Protein AF-A0A7X7F9K7-F1 (afdb_monomer)

Radius of gyration: 25.9 Å; Cα contacts (8 Å, |Δi|>4): 181; chains: 1; bounding box: 65×46×76 Å

Sequence (194 aa):
LDIETRVACAERHAQVVEEVEALGARMLRDGVASRAKSAYAKFTGVIKPETARSLAAFFASDSGRDTVARLKRLGVNPVGGDLKKRKAGASRKASAARDEDAQAGADFFAGRTFVISGAFHDNLTRDDVRQRIVAAGGKVVDSVGEKTDYLVLGDNPGADKTSRAKQLGTPRLDEKTLREKLGLPPYMEQTSLF

Structure (mmCIF, N/CA/C/O backbone):
data_AF-A0A7X7F9K7-F1
#
_entry.id   AF-A0A7X7F9K7-F1
#
loop_
_atom_site.group_PDB
_atom_site.id
_atom_site.type_symbol
_atom_site.label_atom_id
_atom_site.label_alt_id
_atom_site.label_comp_id
_atom_site.label_asym_id
_atom_site.label_entity_id
_atom_site.label_seq_id
_atom_site.pdbx_PDB_ins_code
_atom_site.Cartn_x
_atom_site.Cartn_y
_atom_site.Cartn_z
_atom_site.occupancy
_atom_site.B_iso_or_equiv
_atom_site.auth_seq_id
_atom_site.auth_comp_id
_atom_site.auth_asym_id
_atom_site.auth_atom_id
_atom_site.pdbx_PDB_model_num
ATOM 1 N N . LEU A 1 1 ? 32.629 17.053 -19.949 1.00 68.94 1 LEU A N 1
ATOM 2 C CA . LEU A 1 1 ? 31.905 16.335 -21.015 1.00 68.94 1 LEU A CA 1
ATOM 3 C C . LEU A 1 1 ? 32.172 17.056 -22.318 1.00 68.94 1 LEU A C 1
ATOM 5 O O . LEU A 1 1 ? 31.818 18.226 -22.436 1.00 68.94 1 LEU A O 1
ATOM 9 N N . ASP A 1 2 ? 32.852 16.376 -23.225 1.00 88.88 2 ASP A N 1
ATOM 10 C CA . ASP A 1 2 ? 33.025 16.757 -24.626 1.00 88.88 2 ASP A CA 1
ATOM 11 C C . ASP A 1 2 ? 31.668 16.904 -25.346 1.00 88.88 2 ASP A C 1
ATOM 13 O O . ASP A 1 2 ? 30.619 16.468 -24.856 1.00 88.88 2 ASP A O 1
ATOM 17 N N . ILE A 1 3 ? 31.685 17.596 -26.488 1.00 86.88 3 ILE A N 1
ATOM 18 C CA . ILE A 1 3 ? 30.481 17.917 -27.269 1.00 86.88 3 ILE A CA 1
ATOM 19 C C . ILE A 1 3 ? 29.794 16.634 -27.749 1.00 86.88 3 ILE A C 1
ATOM 21 O O . ILE A 1 3 ? 28.573 16.538 -27.648 1.00 86.88 3 ILE A O 1
ATOM 25 N N . GLU A 1 4 ? 30.562 15.636 -28.187 1.00 87.56 4 GLU A N 1
ATOM 26 C CA . GLU A 1 4 ? 30.038 14.353 -28.668 1.00 87.56 4 GLU A CA 1
ATOM 27 C C . GLU A 1 4 ? 29.245 13.624 -27.578 1.00 87.56 4 GLU A C 1
ATOM 29 O O . GLU A 1 4 ? 28.109 13.208 -27.804 1.00 87.56 4 GLU A O 1
ATOM 34 N N . THR A 1 5 ? 29.766 13.573 -26.350 1.00 88.88 5 THR A N 1
ATOM 35 C CA . THR A 1 5 ? 29.066 12.943 -25.224 1.00 88.88 5 THR A CA 1
ATOM 36 C C . THR A 1 5 ? 27.797 13.710 -24.838 1.00 88.88 5 THR A C 1
ATOM 38 O O . THR A 1 5 ? 26.800 13.105 -24.434 1.00 88.88 5 THR A O 1
ATOM 41 N N . ARG A 1 6 ? 27.778 15.044 -24.983 1.00 89.75 6 ARG A N 1
ATOM 42 C CA . ARG A 1 6 ? 26.555 15.840 -24.759 1.00 89.75 6 ARG A CA 1
ATOM 43 C C . ARG A 1 6 ? 25.488 15.559 -25.817 1.00 89.75 6 ARG A C 1
ATOM 45 O O . ARG A 1 6 ? 24.317 15.456 -25.454 1.00 89.75 6 ARG A O 1
ATOM 52 N N . VAL A 1 7 ? 25.886 15.414 -27.081 1.00 92.94 7 VAL A N 1
ATOM 53 C CA . VAL A 1 7 ? 24.982 15.067 -28.189 1.00 92.94 7 VAL A CA 1
ATOM 54 C C . VAL A 1 7 ? 24.420 13.658 -27.997 1.00 92.94 7 VAL A C 1
ATOM 56 O O . VAL A 1 7 ? 23.203 13.498 -27.961 1.00 92.94 7 VAL A O 1
ATOM 59 N N . ALA A 1 8 ? 25.271 12.666 -27.723 1.00 92.38 8 ALA A N 1
ATOM 60 C CA . ALA A 1 8 ? 24.840 11.287 -27.481 1.00 92.38 8 ALA A CA 1
ATOM 61 C C . ALA A 1 8 ? 23.886 11.160 -26.276 1.00 92.38 8 ALA A C 1
ATOM 63 O O . ALA A 1 8 ? 22.922 10.392 -26.296 1.00 92.38 8 ALA A O 1
ATOM 64 N N . CYS A 1 9 ? 24.123 11.936 -25.213 1.00 91.44 9 CYS A N 1
ATOM 65 C CA . CYS A 1 9 ? 23.225 11.985 -24.060 1.00 91.44 9 CYS A CA 1
ATOM 66 C C . CYS A 1 9 ? 21.852 12.574 -24.428 1.00 91.44 9 CYS A C 1
ATOM 68 O O . CYS A 1 9 ? 20.822 12.043 -24.008 1.00 91.44 9 CYS A O 1
ATOM 70 N N . ALA A 1 10 ? 21.826 13.635 -25.241 1.00 92.25 10 ALA A N 1
ATOM 71 C CA . ALA A 1 10 ? 20.587 14.251 -25.710 1.00 92.25 10 ALA A CA 1
ATOM 72 C C . ALA A 1 10 ? 19.778 13.307 -26.618 1.00 92.25 10 ALA A C 1
ATOM 74 O O . ALA A 1 10 ? 18.564 13.191 -26.445 1.00 92.25 10 ALA A O 1
ATOM 75 N N . GLU A 1 11 ? 20.443 12.587 -27.524 1.00 94.50 11 GLU A N 1
ATOM 76 C CA . GLU A 1 11 ? 19.811 11.584 -28.390 1.00 94.50 11 GLU A CA 1
ATOM 77 C C . GLU A 1 11 ? 19.224 10.424 -27.583 1.00 94.50 11 GLU A C 1
ATOM 79 O O . GLU A 1 11 ? 18.053 10.077 -27.750 1.00 94.50 11 GLU A O 1
ATOM 84 N N . ARG A 1 12 ? 19.994 9.871 -26.635 1.00 94.31 12 ARG A N 1
ATOM 85 C CA . ARG A 1 12 ? 19.502 8.818 -25.736 1.00 94.31 12 ARG A CA 1
ATOM 86 C C . ARG A 1 12 ? 18.316 9.302 -24.903 1.00 94.31 12 ARG A C 1
ATOM 88 O O . ARG A 1 12 ? 17.356 8.560 -24.716 1.00 94.31 12 ARG A O 1
ATOM 95 N N . HIS A 1 13 ? 18.358 10.537 -24.410 1.00 90.88 13 HIS A N 1
ATOM 96 C CA . HIS A 1 13 ? 17.229 11.118 -23.692 1.00 90.88 13 HIS A CA 1
ATOM 97 C C . HIS A 1 13 ? 15.981 11.210 -24.586 1.00 90.88 13 HIS A C 1
ATOM 99 O O . HIS A 1 13 ? 14.899 10.828 -24.146 1.00 90.88 13 HIS A O 1
ATOM 105 N N . ALA A 1 14 ? 16.118 11.655 -25.839 1.00 91.44 14 ALA A N 1
ATOM 106 C CA . ALA A 1 14 ? 15.003 11.720 -26.785 1.00 91.44 14 ALA A CA 1
ATOM 107 C C . ALA A 1 14 ? 14.388 10.334 -27.059 1.00 91.44 14 ALA A C 1
ATOM 109 O O . ALA A 1 14 ? 13.167 10.194 -26.986 1.00 91.44 14 ALA A O 1
ATOM 110 N N . GLN A 1 15 ? 15.221 9.308 -27.269 1.00 93.50 15 GLN A N 1
ATOM 111 C CA . GLN A 1 15 ? 14.767 7.922 -27.452 1.00 93.50 15 GLN A CA 1
ATOM 112 C C . GLN A 1 15 ? 13.977 7.413 -26.239 1.00 93.50 15 GLN A C 1
ATOM 114 O O . GLN A 1 15 ? 12.858 6.926 -26.379 1.00 93.50 15 GLN A O 1
ATOM 119 N N . VAL A 1 16 ? 14.512 7.596 -25.028 1.00 88.50 16 VAL A N 1
ATOM 120 C CA . VAL A 1 16 ? 13.828 7.181 -23.791 1.00 88.50 16 VAL A CA 1
ATOM 121 C C . VAL A 1 16 ? 12.491 7.910 -23.624 1.00 88.50 16 VAL A C 1
ATOM 123 O O . VAL A 1 16 ? 11.504 7.322 -23.179 1.00 88.50 16 VAL A O 1
ATOM 126 N N . VAL A 1 17 ? 12.424 9.190 -23.994 1.00 87.75 17 VAL A N 1
ATOM 127 C CA . VAL A 1 17 ? 11.179 9.965 -23.944 1.00 87.75 17 VAL A CA 1
ATOM 128 C C . VAL A 1 17 ? 10.124 9.410 -24.907 1.00 87.75 17 VAL A C 1
ATOM 130 O O . VAL A 1 17 ? 8.948 9.349 -24.534 1.00 87.75 17 VAL A O 1
ATOM 133 N N . GLU A 1 18 ? 10.524 9.002 -26.111 1.00 90.81 18 GLU A N 1
ATOM 134 C CA . GLU A 1 18 ? 9.638 8.392 -27.106 1.00 90.81 18 GLU A CA 1
ATOM 135 C C . GLU A 1 18 ? 9.119 7.023 -26.640 1.00 90.81 18 GLU A C 1
ATOM 137 O O . GLU A 1 18 ? 7.910 6.772 -26.676 1.00 90.81 18 GLU A O 1
ATOM 142 N N . GLU A 1 19 ? 9.998 6.176 -26.096 1.00 90.88 19 GLU A N 1
ATOM 143 C CA . GLU A 1 19 ? 9.623 4.878 -25.519 1.00 90.88 19 GLU A CA 1
ATOM 144 C C . GLU A 1 19 ? 8.586 5.025 -24.395 1.00 90.88 19 GLU A C 1
ATOM 146 O O . GLU A 1 19 ? 7.589 4.294 -24.345 1.00 90.88 19 GLU A O 1
ATOM 151 N N . VAL A 1 20 ? 8.783 6.007 -23.508 1.00 86.44 20 VAL A N 1
ATOM 152 C CA . VAL A 1 20 ? 7.855 6.293 -22.406 1.00 86.44 20 VAL A CA 1
ATOM 153 C C . VAL A 1 20 ? 6.492 6.768 -22.921 1.00 86.44 20 VAL A C 1
ATOM 155 O O . VAL A 1 20 ? 5.464 6.364 -22.371 1.00 86.44 20 VAL A O 1
ATOM 158 N N . GLU A 1 21 ? 6.441 7.597 -23.968 1.00 89.06 21 GLU A N 1
ATOM 159 C CA . GLU A 1 21 ? 5.173 8.021 -24.588 1.00 89.06 21 GLU A CA 1
ATOM 160 C C . GLU A 1 21 ? 4.446 6.852 -25.259 1.00 89.06 21 GLU A C 1
ATOM 162 O O . GLU A 1 21 ? 3.238 6.691 -25.061 1.00 89.06 21 GLU A O 1
ATOM 167 N N . ALA A 1 22 ? 5.165 6.001 -25.996 1.00 90.00 22 ALA A N 1
ATOM 168 C CA . ALA A 1 22 ? 4.587 4.830 -26.649 1.00 90.00 22 ALA A CA 1
ATOM 169 C C . ALA A 1 22 ? 3.999 3.844 -25.625 1.00 90.00 22 ALA A C 1
ATOM 171 O O . ALA A 1 22 ? 2.873 3.353 -25.788 1.00 90.00 22 ALA A O 1
ATOM 172 N N . LEU A 1 23 ? 4.728 3.591 -24.533 1.00 86.88 23 LEU A N 1
ATOM 173 C CA . LEU A 1 23 ? 4.259 2.750 -23.436 1.00 86.88 23 LEU A CA 1
ATOM 174 C C . LEU A 1 23 ? 3.048 3.372 -22.732 1.00 86.88 23 LEU A C 1
ATOM 176 O O . LEU A 1 23 ? 2.034 2.700 -22.538 1.00 86.88 23 LEU A O 1
ATOM 180 N N . GLY A 1 24 ? 3.111 4.661 -22.400 1.00 87.12 24 GLY A N 1
ATOM 181 C CA . GLY A 1 24 ? 2.003 5.357 -21.753 1.00 87.12 24 GLY A CA 1
ATOM 182 C C . GLY A 1 24 ? 0.738 5.402 -22.612 1.00 87.12 24 GLY A C 1
ATOM 183 O O . GLY A 1 24 ? -0.361 5.205 -22.094 1.00 87.12 24 GLY A O 1
ATOM 184 N N . ALA A 1 25 ? 0.871 5.556 -23.932 1.00 88.44 25 ALA A N 1
ATOM 185 C CA . ALA A 1 25 ? -0.252 5.489 -24.865 1.00 88.44 25 ALA A CA 1
ATOM 186 C C . ALA A 1 25 ? -0.925 4.106 -24.875 1.00 88.44 25 ALA A C 1
ATOM 188 O O . ALA A 1 25 ? -2.151 4.028 -24.956 1.00 88.44 25 ALA A O 1
ATOM 189 N N . ARG A 1 26 ? -0.151 3.017 -24.759 1.00 89.88 26 ARG A N 1
ATOM 190 C CA . ARG A 1 26 ? -0.703 1.661 -24.586 1.00 89.88 26 ARG A CA 1
ATOM 191 C C . ARG A 1 26 ? -1.470 1.547 -23.270 1.00 89.88 26 ARG A C 1
ATOM 193 O O . ARG A 1 26 ? -2.630 1.161 -23.275 1.00 89.88 26 ARG A O 1
ATOM 200 N N . MET A 1 27 ? -0.861 1.981 -22.170 1.00 86.81 27 MET A N 1
ATOM 201 C CA . MET A 1 27 ? -1.473 1.902 -20.838 1.00 86.81 27 MET A CA 1
ATOM 202 C C . MET A 1 27 ? -2.754 2.741 -20.706 1.00 86.81 27 MET A C 1
ATOM 204 O O . MET A 1 27 ? -3.668 2.353 -19.979 1.00 86.81 27 MET A O 1
ATOM 208 N N . LEU A 1 28 ? -2.837 3.878 -21.407 1.00 86.81 28 LEU A N 1
ATOM 209 C CA . LEU A 1 28 ? -4.063 4.673 -21.507 1.00 86.81 28 LEU A CA 1
ATOM 210 C C . LEU A 1 28 ? -5.177 3.911 -22.234 1.00 86.81 28 LEU A C 1
ATOM 212 O O . LEU A 1 28 ? -6.314 3.928 -21.769 1.00 86.81 28 LEU A O 1
ATOM 216 N N . ARG A 1 29 ? -4.861 3.237 -23.350 1.00 88.62 29 ARG A N 1
ATOM 217 C CA . ARG A 1 29 ? -5.840 2.425 -24.095 1.00 88.62 29 ARG A CA 1
ATOM 218 C C . ARG A 1 29 ? -6.372 1.266 -23.261 1.00 88.62 29 ARG A C 1
ATOM 220 O O . ARG A 1 29 ? -7.567 1.003 -23.291 1.00 88.62 29 ARG A O 1
ATOM 227 N N . ASP A 1 30 ? -5.499 0.638 -22.483 1.00 86.31 30 ASP A N 1
ATOM 228 C CA . ASP A 1 30 ? -5.854 -0.496 -21.628 1.00 86.31 30 ASP A CA 1
ATOM 229 C C . ASP A 1 30 ? -6.589 -0.062 -20.340 1.00 86.31 30 ASP A C 1
ATOM 231 O O . ASP A 1 30 ? -6.980 -0.900 -19.529 1.00 86.31 30 ASP A O 1
ATOM 235 N N . GLY A 1 31 ? -6.773 1.247 -20.118 1.00 84.81 31 GLY A N 1
ATOM 236 C CA . GLY A 1 31 ? -7.490 1.796 -18.962 1.00 84.81 31 GLY A CA 1
ATOM 237 C C . GLY A 1 31 ? -6.751 1.659 -17.625 1.00 84.81 31 GLY A C 1
ATOM 238 O O . GLY A 1 31 ? -7.329 1.911 -16.569 1.00 84.81 31 GLY A O 1
ATOM 239 N N . VAL A 1 32 ? -5.473 1.272 -17.647 1.00 83.50 32 VAL A N 1
ATOM 240 C CA . VAL A 1 32 ? -4.657 1.034 -16.439 1.00 83.50 32 VAL A CA 1
ATOM 241 C C . VAL A 1 32 ? -3.850 2.261 -16.002 1.00 83.50 32 VAL A C 1
ATOM 243 O O . VAL A 1 32 ? -3.256 2.265 -14.918 1.00 83.50 32 VAL A O 1
ATOM 246 N N . ALA A 1 33 ? -3.839 3.315 -16.822 1.00 88.00 33 ALA A N 1
ATOM 247 C CA . ALA A 1 33 ? -3.192 4.587 -16.529 1.00 88.00 33 ALA A CA 1
ATOM 248 C C . ALA A 1 33 ? -4.040 5.795 -16.946 1.00 88.00 33 ALA A C 1
ATOM 250 O O . ALA A 1 33 ? -5.012 5.687 -17.686 1.00 88.00 33 ALA A O 1
ATOM 251 N N . SER A 1 34 ? -3.635 6.966 -16.464 1.00 88.31 34 SER A N 1
ATOM 252 C CA . SER A 1 34 ? -4.162 8.284 -16.822 1.00 88.31 34 SER A CA 1
ATOM 253 C C . SER A 1 34 ? -3.003 9.263 -17.047 1.00 88.31 34 SER A C 1
ATOM 255 O O . SER A 1 34 ? -1.878 9.014 -16.608 1.00 88.31 34 SER A O 1
ATOM 257 N N . ARG A 1 35 ? -3.240 10.379 -17.748 1.00 88.62 35 ARG A N 1
ATOM 258 C CA . ARG A 1 35 ? -2.227 11.440 -17.896 1.00 88.62 35 ARG A CA 1
ATOM 259 C C . ARG A 1 35 ? -1.980 12.093 -16.535 1.00 88.62 35 ARG A C 1
ATOM 261 O O . ARG A 1 35 ? -2.922 12.455 -15.829 1.00 88.62 35 ARG A O 1
ATOM 268 N N . ALA A 1 36 ? -0.715 12.228 -16.161 1.00 87.56 36 ALA A N 1
ATOM 269 C CA . ALA A 1 36 ? -0.344 12.827 -14.887 1.00 87.56 36 ALA A CA 1
ATOM 270 C C . ALA A 1 36 ? -0.331 14.361 -14.977 1.00 87.56 36 ALA A C 1
ATOM 272 O O . ALA A 1 36 ? 0.020 14.940 -16.000 1.00 87.56 36 ALA A O 1
ATOM 273 N N . LYS A 1 37 ? -0.693 15.025 -13.873 1.00 84.50 37 LYS A N 1
ATOM 274 C CA . LYS A 1 37 ? -0.611 16.488 -13.715 1.00 84.50 37 LYS A CA 1
ATOM 275 C C . LYS A 1 37 ? 0.747 16.887 -13.119 1.00 84.50 37 LYS A C 1
ATOM 277 O O . LYS A 1 37 ? 0.799 17.493 -12.055 1.00 84.50 37 LYS A O 1
ATOM 282 N N . SER A 1 38 ? 1.846 16.452 -13.731 1.00 82.25 38 SER A N 1
ATOM 283 C CA . SER A 1 38 ? 3.209 16.697 -13.239 1.00 82.25 38 SER A CA 1
ATOM 284 C C . SER A 1 38 ? 4.144 17.039 -14.394 1.00 82.25 38 SER A C 1
ATOM 286 O O . SER A 1 38 ? 3.980 16.522 -15.494 1.00 82.25 38 SER A O 1
ATOM 288 N N . ALA A 1 39 ? 5.144 17.880 -14.124 1.00 76.38 39 ALA A N 1
ATOM 289 C CA . ALA A 1 39 ? 6.216 18.182 -15.071 1.00 76.38 39 ALA A CA 1
ATOM 290 C C . ALA A 1 39 ? 7.193 17.004 -15.262 1.00 76.38 39 ALA A C 1
ATOM 292 O O . ALA A 1 39 ? 7.875 16.932 -16.278 1.00 76.38 39 ALA A O 1
ATOM 293 N N . TYR A 1 40 ? 7.255 16.080 -14.296 1.00 73.69 40 TYR A N 1
ATOM 294 C CA . TYR A 1 40 ? 8.253 15.004 -14.260 1.00 73.69 40 TYR A CA 1
ATOM 295 C C . TYR A 1 40 ? 7.689 13.647 -14.683 1.00 73.69 40 TYR A C 1
ATOM 297 O O . TYR A 1 40 ? 8.364 12.862 -15.341 1.00 73.69 40 TYR A O 1
ATOM 305 N N . ALA A 1 41 ? 6.440 13.362 -14.313 1.00 81.94 41 ALA A N 1
ATOM 306 C CA . ALA A 1 41 ? 5.756 12.132 -14.689 1.00 81.94 41 ALA A CA 1
ATOM 307 C C . ALA A 1 41 ? 4.679 12.456 -15.721 1.00 81.94 41 ALA A C 1
ATOM 309 O O . ALA A 1 41 ? 3.790 13.256 -15.445 1.00 81.94 41 ALA A O 1
ATOM 310 N N . LYS A 1 42 ? 4.741 11.811 -16.890 1.00 83.62 42 LYS A N 1
ATOM 311 C CA . LYS A 1 42 ? 3.772 12.009 -17.982 1.00 83.62 42 LYS A CA 1
ATOM 312 C C . LYS A 1 42 ? 2.486 11.195 -17.808 1.00 83.62 42 LYS A C 1
ATOM 314 O O . LYS A 1 42 ? 1.413 11.601 -18.258 1.00 83.62 42 LYS A O 1
ATOM 319 N N . PHE A 1 43 ? 2.581 10.060 -17.122 1.00 86.44 43 PHE A N 1
ATOM 320 C CA . PHE A 1 43 ? 1.480 9.129 -16.890 1.00 86.44 43 PHE A CA 1
ATOM 321 C C . PHE A 1 43 ? 1.457 8.694 -15.426 1.00 86.44 43 PHE A C 1
ATOM 323 O O . PHE A 1 43 ? 2.500 8.595 -14.780 1.00 86.44 43 PHE A O 1
ATOM 330 N N . THR A 1 44 ? 0.264 8.425 -14.907 1.00 85.25 44 THR A N 1
ATOM 331 C CA . THR A 1 44 ? 0.046 7.864 -13.575 1.00 85.25 44 THR A CA 1
ATOM 332 C C . THR A 1 44 ? -0.857 6.640 -13.681 1.00 85.25 44 THR A C 1
ATOM 334 O O . THR A 1 44 ? -1.956 6.708 -14.233 1.00 85.25 44 THR A O 1
ATOM 337 N N . GLY A 1 45 ? -0.360 5.504 -13.197 1.00 84.25 45 GLY A N 1
ATOM 338 C CA . GLY A 1 45 ? -1.086 4.238 -13.141 1.00 84.25 45 GLY A CA 1
ATOM 339 C C . GLY A 1 45 ? -1.788 4.039 -11.804 1.00 84.25 45 GLY A C 1
ATOM 340 O O . GLY A 1 45 ? -1.388 4.618 -10.794 1.00 84.25 45 GLY A O 1
ATOM 341 N N . VAL A 1 46 ? -2.800 3.165 -11.780 1.00 80.25 46 VAL A N 1
ATOM 342 C CA . VAL A 1 46 ? -3.380 2.668 -10.513 1.00 80.25 46 VAL A CA 1
ATOM 343 C C . VAL A 1 46 ? -2.312 1.935 -9.692 1.00 80.25 46 VAL A C 1
ATOM 345 O O . VAL A 1 46 ? -2.293 2.012 -8.465 1.00 80.25 46 VAL A O 1
ATOM 348 N N . ILE A 1 47 ? -1.388 1.265 -10.386 1.00 78.94 47 ILE A N 1
ATOM 349 C CA . ILE A 1 47 ? -0.226 0.584 -9.821 1.00 78.94 47 ILE A CA 1
ATOM 350 C C . ILE A 1 47 ? 1.032 1.283 -10.348 1.00 78.94 47 ILE A C 1
ATOM 352 O O . ILE A 1 47 ? 1.180 1.485 -11.553 1.00 78.94 47 ILE A O 1
ATOM 356 N N . LYS A 1 48 ? 1.940 1.663 -9.443 1.00 80.25 48 LYS A N 1
ATOM 357 C CA . LYS A 1 48 ? 3.224 2.284 -9.804 1.00 80.25 48 LYS A CA 1
ATOM 358 C C . LYS A 1 48 ? 4.175 1.262 -10.453 1.00 80.25 48 L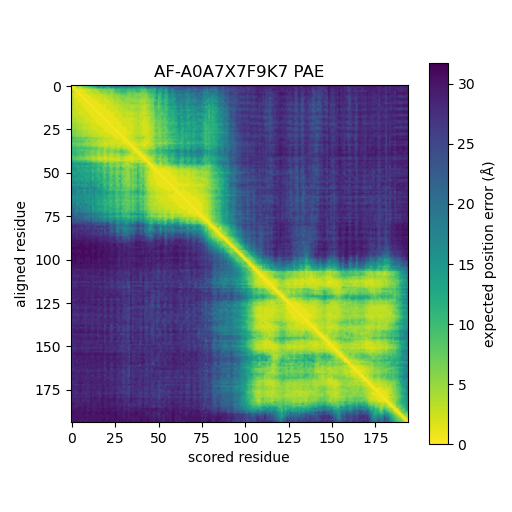YS A C 1
ATOM 360 O O . LYS A 1 48 ? 4.061 0.073 -10.144 1.00 80.25 48 LYS A O 1
ATOM 365 N N . PRO A 1 49 ? 5.133 1.700 -11.294 1.00 76.50 49 PRO A N 1
ATOM 366 C CA . PRO A 1 49 ? 6.028 0.801 -12.030 1.00 76.50 49 PRO A CA 1
ATOM 367 C C . PRO A 1 49 ? 6.763 -0.216 -11.148 1.00 76.50 49 PRO A C 1
ATOM 369 O O . PRO A 1 49 ? 6.833 -1.389 -11.497 1.00 76.50 49 PRO A O 1
ATOM 372 N N . GLU A 1 50 ? 7.240 0.191 -9.976 1.00 80.75 50 GLU A N 1
ATOM 373 C CA . GLU A 1 50 ? 7.976 -0.664 -9.036 1.00 80.75 50 GLU A CA 1
ATOM 374 C C . GLU A 1 50 ? 7.097 -1.793 -8.500 1.00 80.75 50 GLU A C 1
ATOM 376 O O . GLU A 1 50 ? 7.510 -2.952 -8.457 1.00 80.75 50 GLU A O 1
ATOM 381 N N . THR A 1 51 ? 5.855 -1.472 -8.137 1.00 80.56 51 THR A N 1
ATOM 382 C CA . THR A 1 51 ? 4.883 -2.471 -7.690 1.00 80.56 51 THR A CA 1
ATOM 383 C C . THR A 1 51 ? 4.498 -3.398 -8.840 1.00 80.56 51 THR A C 1
ATOM 385 O O . THR A 1 51 ? 4.444 -4.609 -8.645 1.00 80.56 51 THR A O 1
ATOM 388 N N . ALA A 1 52 ? 4.299 -2.861 -10.047 1.00 81.25 52 ALA A N 1
ATOM 389 C CA . ALA A 1 52 ? 4.019 -3.664 -11.234 1.00 81.25 52 ALA A CA 1
ATOM 390 C C . ALA A 1 52 ? 5.175 -4.628 -11.553 1.00 81.25 52 ALA A C 1
ATOM 392 O O . ALA A 1 52 ? 4.935 -5.808 -11.805 1.00 81.25 52 ALA A O 1
ATOM 393 N N . ARG A 1 53 ? 6.427 -4.158 -11.468 1.00 83.38 53 ARG A N 1
ATOM 394 C CA . ARG A 1 53 ? 7.632 -4.976 -11.662 1.00 83.38 53 ARG A CA 1
ATOM 395 C C . ARG A 1 53 ? 7.737 -6.072 -10.605 1.00 83.38 53 ARG A C 1
ATOM 397 O O . ARG A 1 53 ? 8.009 -7.213 -10.959 1.00 83.38 53 ARG A O 1
ATOM 404 N N . SER A 1 54 ? 7.490 -5.743 -9.338 1.00 91.12 54 SER A N 1
ATOM 405 C CA . SER A 1 54 ? 7.496 -6.719 -8.242 1.00 91.12 54 SER A CA 1
ATOM 406 C C . SER A 1 54 ? 6.444 -7.816 -8.449 1.00 91.12 54 SER A C 1
ATOM 408 O O . SER A 1 54 ? 6.761 -9.001 -8.364 1.00 91.12 54 SER A O 1
ATOM 410 N N . LEU A 1 55 ? 5.215 -7.439 -8.823 1.00 89.38 55 LEU A N 1
ATOM 411 C CA . LEU A 1 55 ? 4.152 -8.395 -9.142 1.00 89.38 55 LEU A CA 1
ATOM 412 C C . LEU A 1 55 ? 4.527 -9.277 -10.338 1.00 89.38 55 LEU A C 1
ATOM 414 O O . LEU A 1 55 ? 4.404 -10.497 -10.258 1.00 89.38 55 LEU A O 1
ATOM 418 N N . ALA A 1 56 ? 5.019 -8.679 -11.426 1.00 89.25 56 ALA A N 1
ATOM 419 C CA . ALA A 1 56 ? 5.446 -9.421 -12.609 1.00 89.25 56 ALA A CA 1
ATOM 420 C C . ALA A 1 56 ? 6.560 -10.427 -12.276 1.00 89.25 56 ALA A C 1
ATOM 422 O O . ALA A 1 56 ? 6.479 -11.587 -12.674 1.00 89.25 56 ALA A O 1
ATOM 423 N N . ALA A 1 57 ? 7.556 -10.008 -11.491 1.00 92.50 57 ALA A N 1
ATOM 424 C CA . ALA A 1 57 ? 8.640 -10.871 -11.036 1.00 92.50 57 ALA A CA 1
ATOM 425 C C . ALA A 1 57 ? 8.127 -12.021 -10.158 1.00 92.50 57 ALA A C 1
ATOM 427 O O . ALA A 1 57 ? 8.508 -13.171 -10.370 1.00 92.50 57 ALA A O 1
ATOM 428 N N . PHE A 1 58 ? 7.219 -11.739 -9.218 1.00 95.44 58 PHE A N 1
ATOM 429 C CA . PHE A 1 58 ? 6.603 -12.768 -8.384 1.00 95.44 58 PHE A CA 1
ATOM 430 C C . PHE A 1 58 ? 5.879 -13.818 -9.234 1.00 95.44 58 PHE A C 1
ATOM 432 O O . PHE A 1 58 ? 6.178 -15.005 -9.112 1.00 95.44 58 PHE A O 1
ATOM 439 N N . PHE A 1 59 ? 4.987 -13.406 -10.141 1.00 94.69 59 PHE A N 1
ATOM 440 C CA . PHE A 1 59 ? 4.235 -14.346 -10.983 1.00 94.69 59 PHE A CA 1
ATOM 441 C C . PHE A 1 59 ? 5.113 -15.101 -11.996 1.00 94.69 59 PHE A C 1
ATOM 443 O O . PHE A 1 59 ? 4.750 -16.200 -12.417 1.00 94.69 59 PHE A O 1
ATOM 450 N N . ALA A 1 60 ? 6.277 -14.554 -12.355 1.00 92.81 60 ALA A N 1
ATOM 451 C CA . ALA A 1 60 ? 7.280 -15.229 -13.176 1.00 92.81 60 ALA A CA 1
ATOM 452 C C . ALA A 1 60 ? 8.196 -16.182 -12.383 1.00 92.81 60 ALA A C 1
ATOM 454 O O . ALA A 1 60 ? 8.900 -16.988 -12.993 1.00 92.81 60 ALA A O 1
ATOM 455 N N . SER A 1 61 ? 8.202 -16.122 -11.049 1.00 97.44 61 SER A N 1
ATOM 456 C CA . SER A 1 61 ? 9.031 -16.989 -10.201 1.00 97.44 61 SER A CA 1
ATOM 457 C C . SER A 1 61 ? 8.408 -18.374 -9.982 1.00 97.44 61 SER A C 1
ATOM 459 O O . SER A 1 61 ? 7.185 -18.531 -10.030 1.00 97.44 61 SER A O 1
ATOM 461 N N . ASP A 1 62 ? 9.240 -19.378 -9.684 1.00 97.19 62 ASP A N 1
ATOM 462 C CA . ASP A 1 62 ? 8.774 -20.728 -9.326 1.00 97.19 62 ASP A CA 1
ATOM 463 C C . ASP A 1 62 ? 7.876 -20.718 -8.084 1.00 97.19 62 ASP A C 1
ATOM 465 O O . ASP A 1 62 ? 6.788 -21.291 -8.095 1.00 97.19 62 ASP A O 1
ATOM 469 N N . SER A 1 63 ? 8.290 -19.992 -7.041 1.00 95.56 63 SER A N 1
ATOM 470 C CA . SER A 1 63 ? 7.530 -19.856 -5.791 1.00 95.56 63 SER A CA 1
ATOM 471 C C . SER A 1 63 ? 6.166 -19.191 -6.009 1.00 95.56 63 SER A C 1
ATOM 473 O O . SER A 1 63 ? 5.146 -19.641 -5.477 1.00 95.56 63 SER A O 1
ATOM 475 N N . GLY A 1 64 ? 6.109 -18.152 -6.849 1.00 94.81 64 GLY A N 1
ATOM 476 C CA . GLY A 1 64 ? 4.848 -17.497 -7.187 1.00 94.81 64 GLY A CA 1
ATOM 477 C C . GLY A 1 64 ? 3.908 -18.408 -7.971 1.00 94.81 64 GLY A C 1
ATOM 478 O O . GLY A 1 64 ? 2.718 -18.480 -7.652 1.00 94.81 64 GLY A O 1
ATOM 479 N N . ARG A 1 65 ? 4.432 -19.170 -8.940 1.00 96.25 65 ARG A N 1
ATOM 480 C CA . ARG A 1 65 ? 3.643 -20.173 -9.671 1.00 96.25 65 ARG A CA 1
ATOM 481 C C . ARG A 1 65 ? 3.102 -21.268 -8.756 1.00 96.25 65 ARG A C 1
ATOM 483 O O . ARG A 1 65 ? 1.912 -21.575 -8.848 1.00 96.25 65 ARG A O 1
ATOM 490 N N . ASP A 1 66 ? 3.929 -21.818 -7.867 1.00 97.19 66 ASP A N 1
ATOM 491 C CA . ASP A 1 66 ? 3.498 -22.850 -6.915 1.00 97.19 66 ASP A CA 1
ATOM 492 C C . ASP A 1 66 ? 2.421 -22.319 -5.959 1.00 97.19 66 ASP A C 1
ATOM 494 O O . ASP A 1 66 ? 1.376 -22.946 -5.764 1.00 97.19 66 ASP A O 1
ATOM 498 N N . THR A 1 67 ? 2.600 -21.094 -5.459 1.00 94.62 67 THR A N 1
ATOM 499 C CA . THR A 1 67 ? 1.604 -20.420 -4.617 1.00 94.62 67 THR A CA 1
ATOM 500 C C . THR A 1 67 ? 0.265 -20.282 -5.343 1.00 94.62 67 THR A C 1
ATOM 502 O O . THR A 1 67 ? -0.779 -20.650 -4.799 1.00 94.62 67 THR A O 1
ATOM 505 N N . VAL A 1 68 ? 0.269 -19.810 -6.595 1.00 93.31 68 VAL A N 1
ATOM 506 C CA . VAL A 1 68 ? -0.957 -19.683 -7.402 1.00 93.31 68 VAL A CA 1
ATOM 507 C C . VAL A 1 68 ? -1.598 -21.050 -7.660 1.00 93.31 68 VAL A C 1
ATOM 509 O O . VAL A 1 68 ? -2.820 -21.182 -7.559 1.00 93.31 68 VAL A O 1
ATOM 512 N N . ALA A 1 69 ? -0.805 -22.084 -7.950 1.00 94.31 69 ALA A N 1
ATOM 513 C CA . ALA A 1 69 ? -1.306 -23.443 -8.144 1.00 94.31 69 ALA A CA 1
ATOM 514 C C . ALA A 1 69 ? -1.934 -24.014 -6.861 1.00 94.31 69 ALA A C 1
ATOM 516 O O . ALA A 1 69 ? -2.990 -24.650 -6.908 1.00 94.31 69 ALA A O 1
ATOM 517 N N . ARG A 1 70 ? -1.325 -23.757 -5.700 1.00 95.69 70 ARG A N 1
ATOM 518 C CA . ARG A 1 70 ? -1.868 -24.134 -4.390 1.00 95.69 70 ARG A CA 1
ATOM 519 C C . ARG A 1 70 ? -3.187 -23.421 -4.099 1.00 95.69 70 ARG A C 1
ATOM 521 O O . ARG A 1 70 ? -4.141 -24.083 -3.704 1.00 95.69 70 ARG A O 1
ATOM 528 N N . LEU A 1 71 ? -3.271 -22.113 -4.343 1.00 94.25 71 LEU A N 1
ATOM 529 C CA . LEU A 1 71 ? -4.512 -21.350 -4.161 1.00 94.25 71 LEU A CA 1
ATOM 530 C C . LEU A 1 71 ? -5.641 -21.880 -5.053 1.00 94.25 71 LEU A C 1
ATOM 532 O O . LEU A 1 71 ? -6.756 -22.079 -4.572 1.00 94.25 71 LEU A O 1
ATOM 536 N N . LYS A 1 72 ? -5.338 -22.199 -6.319 1.00 92.69 72 LYS A N 1
ATOM 537 C CA . LYS A 1 72 ? -6.299 -22.825 -7.241 1.00 92.69 72 LYS A CA 1
ATOM 538 C C . LYS A 1 72 ? -6.777 -24.190 -6.747 1.00 92.69 72 LYS A C 1
ATOM 540 O O . LYS A 1 72 ? -7.976 -24.441 -6.774 1.00 92.69 72 LYS A O 1
ATOM 545 N N . ARG A 1 73 ? -5.871 -25.047 -6.255 1.00 95.00 73 ARG A N 1
ATOM 546 C CA . ARG A 1 73 ? -6.232 -26.354 -5.666 1.00 95.00 73 ARG A CA 1
ATOM 547 C C . ARG A 1 73 ? -7.163 -26.221 -4.463 1.00 95.00 73 ARG A C 1
ATOM 549 O O . ARG A 1 73 ? -8.030 -27.062 -4.278 1.00 95.00 73 ARG A O 1
ATOM 556 N N . LEU A 1 74 ? -6.997 -25.164 -3.673 1.00 95.00 74 LEU A N 1
ATOM 557 C CA . LEU A 1 74 ? -7.859 -24.857 -2.529 1.00 95.00 74 LEU A CA 1
ATOM 558 C C . LEU A 1 74 ? -9.173 -24.159 -2.927 1.00 95.00 74 LEU A C 1
ATOM 560 O O . LEU A 1 74 ? -9.967 -23.827 -2.053 1.00 95.00 74 LEU A O 1
ATOM 564 N N . GLY A 1 75 ? -9.403 -23.893 -4.218 1.00 93.00 75 GLY A N 1
ATOM 565 C CA . GLY A 1 75 ? -10.588 -23.174 -4.692 1.00 93.00 75 GLY A CA 1
ATOM 566 C C . GLY A 1 75 ? -10.618 -21.692 -4.296 1.00 93.00 75 GLY A C 1
ATOM 567 O O . GLY A 1 75 ? -11.671 -21.058 -4.351 1.00 93.00 75 GLY A O 1
ATOM 568 N N . VAL A 1 76 ? -9.481 -21.114 -3.897 1.00 91.00 76 VAL A N 1
ATOM 569 C CA . VAL A 1 76 ? -9.399 -19.713 -3.470 1.00 91.00 76 VAL A CA 1
ATOM 570 C C . VAL A 1 76 ? -9.335 -18.815 -4.703 1.00 91.00 76 VAL A C 1
ATOM 572 O O . VAL A 1 76 ? -8.298 -18.710 -5.357 1.00 91.00 76 VAL A O 1
ATOM 575 N N . ASN A 1 77 ? -10.448 -18.147 -5.013 1.00 85.12 77 ASN A N 1
ATOM 576 C CA . ASN A 1 77 ? -10.550 -17.193 -6.117 1.00 85.12 77 ASN A CA 1
ATOM 577 C C . ASN A 1 77 ? -10.967 -15.803 -5.602 1.00 85.12 77 ASN A C 1
ATOM 579 O O . ASN A 1 77 ? -12.163 -15.497 -5.539 1.00 85.12 77 ASN A O 1
ATOM 583 N N . PRO A 1 78 ? -10.009 -14.956 -5.182 1.00 76.25 78 PRO A N 1
ATOM 584 C CA . PRO A 1 78 ? -10.328 -13.623 -4.701 1.00 76.25 78 PRO A CA 1
ATOM 585 C C . PRO A 1 78 ? -10.780 -12.748 -5.875 1.00 76.25 78 PRO A C 1
ATOM 587 O O . PRO A 1 78 ? -9.980 -12.314 -6.700 1.00 76.25 78 PRO A O 1
ATOM 590 N N . VAL A 1 79 ? -12.079 -12.460 -5.941 1.00 77.62 79 VAL A N 1
ATOM 591 C CA . VAL A 1 79 ? -12.628 -11.527 -6.931 1.00 77.62 79 VAL A CA 1
ATOM 592 C C . VAL A 1 79 ? -12.369 -10.079 -6.511 1.00 77.62 79 VAL A C 1
ATOM 594 O O . VAL A 1 79 ? -12.812 -9.614 -5.454 1.00 77.62 79 VAL A O 1
ATOM 597 N N . GLY A 1 80 ? -11.649 -9.350 -7.364 1.00 52.34 80 GLY A N 1
ATOM 598 C CA . GLY A 1 80 ? -11.464 -7.907 -7.254 1.00 52.34 80 GLY A CA 1
ATOM 599 C C . GLY A 1 80 ? -12.742 -7.180 -7.659 1.00 52.34 80 GLY A C 1
ATOM 600 O O . GLY A 1 80 ? -12.955 -6.898 -8.830 1.00 52.34 80 GLY A O 1
ATOM 601 N N . GLY A 1 81 ? -13.613 -6.901 -6.693 1.00 58.53 81 GLY A N 1
ATOM 602 C CA . GLY A 1 81 ? -14.748 -5.993 -6.864 1.00 58.53 81 GLY A CA 1
ATOM 603 C C . GLY A 1 81 ? -14.521 -4.701 -6.089 1.00 58.53 81 GLY A C 1
ATOM 604 O O . GLY A 1 81 ? -13.798 -4.710 -5.092 1.00 58.53 81 GLY A O 1
ATOM 605 N N . ASP A 1 82 ? -15.174 -3.613 -6.512 1.00 57.28 82 ASP A N 1
ATOM 606 C CA . ASP A 1 82 ? -15.236 -2.338 -5.788 1.00 57.28 82 ASP A CA 1
ATOM 607 C C . ASP A 1 82 ? -15.474 -2.589 -4.287 1.00 57.28 82 ASP A C 1
ATOM 609 O O . ASP A 1 82 ? -16.608 -2.822 -3.853 1.00 57.28 82 ASP A O 1
ATOM 613 N N . LEU A 1 83 ? -14.421 -2.516 -3.463 1.00 55.44 83 LEU A N 1
ATOM 614 C CA . LEU A 1 83 ? -14.535 -2.688 -2.008 1.00 55.44 83 LEU A CA 1
ATOM 615 C C . LEU A 1 83 ? -15.550 -1.695 -1.411 1.00 55.44 83 LEU A C 1
ATOM 617 O O . LEU A 1 83 ? -16.213 -2.003 -0.423 1.00 55.44 83 LEU A O 1
ATOM 621 N N . LYS A 1 84 ? -15.746 -0.539 -2.065 1.00 52.16 84 LYS A N 1
ATOM 622 C CA . LYS A 1 84 ? -16.789 0.444 -1.737 1.00 52.16 84 LYS A CA 1
ATOM 623 C C . LYS A 1 84 ? -18.215 -0.048 -2.033 1.00 52.16 84 LYS A C 1
ATOM 625 O O . LYS A 1 84 ? -19.088 0.146 -1.192 1.00 52.16 84 LYS A O 1
ATOM 630 N N . LYS A 1 85 ? -18.468 -0.727 -3.161 1.00 52.53 85 LYS A N 1
ATOM 631 C CA . LYS A 1 85 ? -19.799 -1.298 -3.467 1.00 52.53 85 LYS A CA 1
ATOM 632 C C . LYS A 1 85 ? -20.105 -2.527 -2.614 1.00 52.53 85 LYS A C 1
ATOM 634 O O . LYS A 1 85 ? -21.245 -2.703 -2.195 1.00 52.53 85 LYS A O 1
ATOM 639 N N . ARG A 1 86 ? -19.093 -3.340 -2.288 1.00 53.69 86 ARG A N 1
ATOM 640 C CA . ARG A 1 86 ? -19.260 -4.505 -1.399 1.00 53.69 86 ARG A CA 1
ATOM 641 C C . ARG A 1 86 ? -19.668 -4.093 0.019 1.00 53.69 86 ARG A C 1
ATOM 643 O O . ARG A 1 86 ? -20.535 -4.746 0.590 1.00 53.69 86 ARG A O 1
ATOM 650 N N . LYS A 1 87 ? -19.147 -2.977 0.551 1.00 50.53 87 LYS A N 1
ATOM 651 C CA . LYS A 1 87 ? -19.616 -2.415 1.835 1.00 50.53 87 LYS A CA 1
ATOM 652 C C . LYS A 1 87 ? -21.056 -1.883 1.773 1.00 50.53 87 LYS A C 1
ATOM 654 O O . LYS A 1 87 ? -21.796 -2.062 2.732 1.00 50.53 87 LYS A O 1
ATOM 659 N N . ALA A 1 88 ? -21.478 -1.299 0.649 1.00 48.66 88 ALA A N 1
ATOM 660 C CA . ALA A 1 88 ? -22.848 -0.803 0.480 1.00 48.66 88 ALA A CA 1
ATOM 661 C C . ALA A 1 88 ? -23.898 -1.928 0.331 1.00 48.66 88 ALA A C 1
ATOM 663 O O . ALA A 1 88 ? -25.036 -1.761 0.764 1.00 48.66 88 ALA A O 1
ATOM 664 N N . GLY A 1 89 ? -23.523 -3.073 -0.254 1.00 41.44 89 GLY A N 1
ATOM 665 C CA . GLY A 1 89 ? -24.420 -4.220 -0.461 1.00 41.44 89 GLY A CA 1
ATOM 666 C C . GLY A 1 89 ? -24.429 -5.260 0.668 1.00 41.44 89 GLY A C 1
ATOM 667 O O . GLY A 1 89 ? -25.456 -5.892 0.899 1.00 41.44 89 GLY A O 1
ATOM 668 N N . ALA A 1 90 ? -23.321 -5.431 1.399 1.00 44.62 90 ALA A N 1
ATOM 669 C CA . ALA A 1 90 ? -23.232 -6.419 2.481 1.00 44.62 90 ALA A CA 1
ATOM 670 C C . ALA A 1 90 ? -23.917 -5.962 3.782 1.00 44.62 90 ALA A C 1
AT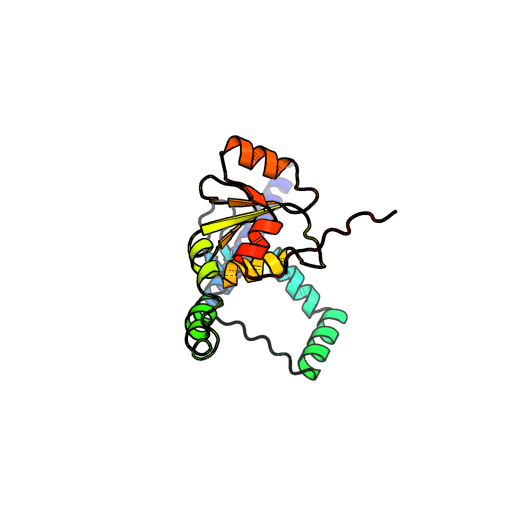OM 672 O O . ALA A 1 90 ? -24.339 -6.799 4.573 1.00 44.62 90 ALA A O 1
ATOM 673 N N . SER A 1 91 ? -24.085 -4.651 3.989 1.00 46.72 91 SER A N 1
ATOM 674 C CA . SER A 1 91 ? -24.655 -4.118 5.234 1.00 46.72 91 SER A CA 1
ATOM 675 C C . SER A 1 91 ? -26.175 -4.287 5.373 1.00 46.72 91 SER A C 1
ATOM 677 O O . SER A 1 91 ? -26.696 -4.009 6.445 1.00 46.72 91 SER A O 1
ATOM 679 N N . ARG A 1 92 ? -26.908 -4.707 4.327 1.00 43.88 92 ARG A N 1
ATOM 680 C CA . ARG A 1 92 ? -28.387 -4.784 4.370 1.00 43.88 92 ARG A CA 1
ATOM 681 C C . ARG A 1 92 ? -28.976 -6.181 4.570 1.00 43.88 92 ARG A C 1
ATOM 683 O O . ARG A 1 92 ? -30.179 -6.271 4.772 1.00 43.88 92 ARG A O 1
ATOM 690 N N . LYS A 1 93 ? -28.192 -7.266 4.498 1.00 36.28 93 LYS A N 1
ATOM 691 C CA . LYS A 1 93 ? -28.756 -8.637 4.518 1.00 36.28 93 LYS A CA 1
ATOM 692 C C . LYS A 1 93 ? -28.347 -9.506 5.714 1.00 36.28 93 LYS A C 1
ATOM 694 O O . LYS A 1 93 ? -28.694 -10.678 5.734 1.00 36.28 93 LYS A O 1
ATOM 699 N N . ALA A 1 94 ? -27.641 -8.957 6.703 1.00 37.41 94 ALA A N 1
ATOM 700 C CA . ALA A 1 94 ? -27.193 -9.720 7.876 1.00 37.41 94 ALA A CA 1
ATOM 701 C C . ALA A 1 94 ? -27.741 -9.220 9.228 1.00 37.41 94 ALA A C 1
ATOM 703 O O . ALA A 1 94 ? -27.471 -9.849 10.242 1.00 37.41 94 ALA A O 1
ATOM 704 N N . SER A 1 95 ? -28.519 -8.133 9.276 1.00 39.84 95 SER A N 1
ATOM 705 C CA . SER A 1 95 ? -28.936 -7.488 10.535 1.00 39.84 95 SER A CA 1
ATOM 706 C C . SER A 1 95 ? -30.428 -7.653 10.857 1.00 39.84 95 SER A C 1
ATOM 708 O O . SER A 1 95 ? -31.073 -6.688 11.254 1.00 39.84 95 SER A O 1
ATOM 710 N N . ALA A 1 96 ? -31.004 -8.841 10.644 1.00 38.06 96 ALA A N 1
ATOM 711 C CA . ALA A 1 96 ? -32.403 -9.113 11.010 1.00 38.06 96 ALA A CA 1
ATOM 712 C C . ALA A 1 96 ? -32.566 -10.057 12.215 1.00 38.06 96 ALA A C 1
ATOM 714 O O . ALA A 1 96 ? -33.690 -10.392 12.567 1.00 38.06 96 ALA A O 1
ATOM 715 N N . ALA A 1 97 ? -31.480 -10.482 12.864 1.00 42.41 97 ALA A N 1
ATOM 716 C CA . ALA A 1 97 ? -31.576 -11.229 14.113 1.00 42.41 97 ALA A CA 1
ATOM 717 C C . ALA A 1 97 ? -30.260 -11.144 14.893 1.00 42.41 97 ALA A C 1
ATOM 719 O O . ALA A 1 97 ? -29.314 -11.850 14.540 1.00 42.41 97 ALA A O 1
ATOM 720 N N . ARG A 1 98 ? -30.203 -10.276 15.912 1.00 37.06 98 ARG A N 1
ATOM 721 C CA . ARG A 1 98 ? -29.720 -10.596 17.271 1.00 37.06 98 ARG A CA 1
ATOM 722 C C . ARG A 1 98 ? -29.566 -9.343 18.146 1.00 37.06 98 ARG A C 1
ATOM 724 O O . ARG A 1 98 ? -28.732 -8.489 17.870 1.00 37.06 98 ARG A O 1
ATOM 731 N N . ASP A 1 99 ? -30.389 -9.356 19.191 1.00 35.66 99 ASP A N 1
ATOM 732 C CA . ASP A 1 99 ? -30.125 -9.017 20.592 1.00 35.66 99 ASP A CA 1
ATOM 733 C C . ASP A 1 99 ? -29.922 -7.536 20.977 1.00 35.66 99 ASP A C 1
ATOM 735 O O . ASP A 1 99 ? -28.930 -6.884 20.656 1.00 35.66 99 ASP A O 1
ATOM 739 N N . GLU A 1 100 ? -30.907 -7.036 21.731 1.00 37.59 100 GLU A N 1
ATOM 740 C CA . GLU A 1 100 ? -31.132 -5.647 22.157 1.00 37.59 100 GLU A CA 1
ATOM 741 C C . GLU A 1 100 ? -30.123 -5.118 23.204 1.00 37.59 100 GLU A C 1
ATOM 743 O O . GLU A 1 100 ? -30.150 -3.937 23.543 1.00 37.59 100 GLU A O 1
ATOM 748 N N . ASP A 1 101 ? -29.159 -5.931 23.648 1.00 42.03 101 ASP A N 1
ATOM 749 C CA . ASP A 1 101 ? -28.159 -5.540 24.656 1.00 42.03 101 ASP A CA 1
ATOM 750 C C . ASP A 1 101 ? -26.925 -4.814 24.071 1.00 42.03 101 ASP A C 1
ATOM 752 O O . ASP A 1 101 ? -26.162 -4.174 24.798 1.00 42.03 101 ASP A O 1
ATOM 756 N N . ALA A 1 102 ? -26.715 -4.854 22.748 1.00 46.62 102 ALA A N 1
ATOM 757 C CA . ALA A 1 102 ? -25.555 -4.231 22.086 1.00 46.62 102 ALA A CA 1
ATOM 758 C C . ALA A 1 102 ? -25.731 -2.727 21.772 1.00 46.62 102 ALA A C 1
ATOM 760 O O . ALA A 1 102 ? -24.785 -2.059 21.334 1.00 46.62 102 ALA A O 1
ATOM 761 N N . GLN A 1 103 ? -26.928 -2.174 21.986 1.00 45.28 103 GLN A N 1
ATOM 762 C CA . GLN A 1 103 ? -27.291 -0.844 21.488 1.00 45.28 103 GLN A CA 1
ATOM 763 C C . GLN A 1 103 ? -26.617 0.307 22.261 1.00 45.28 103 GLN A C 1
ATOM 765 O O . GLN A 1 103 ? -26.346 1.356 21.684 1.00 45.28 103 GLN A O 1
ATOM 770 N N . ALA A 1 104 ? -26.254 0.109 23.534 1.00 47.00 104 ALA A N 1
ATOM 771 C CA . ALA A 1 104 ? -25.656 1.165 24.362 1.00 47.00 104 ALA A CA 1
ATOM 772 C C . ALA A 1 104 ? -24.194 1.510 23.991 1.00 47.00 104 ALA A C 1
ATOM 774 O O . ALA A 1 104 ? -23.699 2.589 24.328 1.00 47.00 104 ALA A O 1
ATOM 775 N N . GLY A 1 105 ? -23.490 0.602 23.304 1.00 49.81 105 GLY A N 1
ATOM 776 C CA . GLY A 1 105 ? -22.105 0.798 22.863 1.00 49.81 105 GLY A CA 1
ATOM 777 C C . GLY A 1 105 ? -21.982 1.441 21.480 1.00 49.81 105 GLY A C 1
ATOM 778 O O . GLY A 1 105 ? -21.109 2.283 21.261 1.00 49.81 105 GLY A O 1
ATOM 779 N N . ALA A 1 106 ? -22.880 1.083 20.556 1.00 56.56 106 ALA A N 1
ATOM 780 C CA . ALA A 1 106 ? -22.833 1.499 19.152 1.00 56.56 106 ALA A CA 1
ATOM 781 C C . ALA A 1 106 ? -22.945 3.026 18.967 1.00 56.56 106 ALA A C 1
ATOM 783 O O . ALA A 1 106 ? -22.231 3.607 18.147 1.00 56.56 106 ALA A O 1
ATOM 784 N N . ASP A 1 107 ? -23.753 3.699 19.790 1.00 64.75 107 ASP A N 1
ATOM 785 C CA . ASP A 1 107 ? -23.950 5.152 19.703 1.00 64.75 107 ASP A CA 1
ATOM 786 C C . ASP A 1 107 ? -22.688 5.955 20.062 1.00 64.75 107 ASP A C 1
ATOM 788 O O . ASP A 1 107 ? -22.490 7.072 19.580 1.00 64.75 107 ASP A O 1
ATOM 792 N N . PHE A 1 108 ? -21.793 5.399 20.889 1.00 77.31 108 PHE A N 1
ATOM 793 C CA . PHE A 1 108 ? -20.575 6.103 21.299 1.00 77.31 108 PHE A CA 1
ATOM 794 C C . PHE A 1 108 ? -19.528 6.172 20.180 1.00 77.31 108 PHE A C 1
ATOM 796 O O . PHE A 1 108 ? -18.786 7.155 20.092 1.00 77.31 108 PHE A O 1
ATOM 803 N N . PHE A 1 109 ? -19.433 5.132 19.351 1.00 79.56 109 PHE A N 1
ATOM 804 C CA . PHE A 1 109 ? -18.419 5.044 18.298 1.00 79.56 109 PHE A CA 1
ATOM 805 C C . PHE A 1 109 ? -18.908 5.614 16.966 1.00 79.56 109 PHE A C 1
ATOM 807 O O . PHE A 1 109 ? -18.083 6.070 16.171 1.00 79.56 109 PHE A O 1
ATOM 814 N N . ALA A 1 110 ? -20.223 5.641 16.734 1.00 80.69 110 ALA A N 1
ATOM 815 C CA . ALA A 1 110 ? -20.826 6.114 15.496 1.00 80.69 110 ALA A CA 1
ATOM 816 C C . ALA A 1 110 ? -20.322 7.512 15.080 1.00 80.69 110 ALA A C 1
ATOM 818 O O . ALA A 1 110 ? -20.514 8.514 15.767 1.00 80.69 110 ALA A O 1
ATOM 819 N N . GLY A 1 111 ? -19.665 7.584 13.917 1.00 80.25 111 GLY A N 1
ATOM 820 C CA . GLY A 1 111 ? -19.245 8.846 13.297 1.00 80.25 111 GLY A CA 1
ATOM 821 C C . GLY A 1 111 ? -17.982 9.495 13.876 1.00 80.25 111 GLY A C 1
ATOM 822 O O . GLY A 1 111 ? -17.526 10.489 13.309 1.00 80.25 111 GLY A O 1
ATOM 823 N N . ARG A 1 112 ? -17.387 8.924 14.929 1.00 85.88 112 ARG A N 1
ATOM 824 C CA . ARG A 1 112 ? -16.184 9.456 15.589 1.00 85.88 112 ARG A CA 1
ATOM 825 C C . ARG A 1 112 ? -14.896 8.820 15.073 1.00 85.88 112 ARG A C 1
ATOM 827 O O . ARG A 1 112 ? -14.901 7.711 14.532 1.00 85.88 112 ARG A O 1
ATOM 834 N N . THR A 1 113 ? -13.785 9.527 15.244 1.00 87.88 113 THR A N 1
ATOM 835 C CA . THR A 1 113 ? -12.451 9.150 14.774 1.00 87.88 113 THR A CA 1
ATOM 836 C C . THR A 1 113 ? -11.529 8.815 15.944 1.00 87.88 113 THR A C 1
ATOM 838 O O . THR A 1 113 ? -11.274 9.647 16.812 1.00 87.88 113 THR A O 1
ATOM 841 N N . PHE A 1 114 ? -10.983 7.603 15.927 1.00 88.69 114 PHE A N 1
ATOM 842 C CA . PHE A 1 114 ? -10.154 7.029 16.977 1.00 88.69 114 PHE A CA 1
ATOM 843 C C . PHE A 1 114 ? -8.730 6.783 16.476 1.00 88.69 114 PHE A C 1
ATOM 845 O O . PHE A 1 114 ? -8.525 6.292 15.363 1.00 88.69 114 PHE A O 1
ATOM 852 N N . VAL A 1 115 ? -7.740 7.067 17.316 1.00 87.44 115 VAL A N 1
ATOM 853 C CA . VAL A 1 115 ? -6.347 6.647 17.105 1.00 87.44 115 VAL A CA 1
ATOM 854 C C . VAL A 1 115 ? -5.996 5.593 18.132 1.00 87.44 115 VAL A C 1
ATOM 856 O O . VAL A 1 115 ? -6.302 5.753 19.303 1.00 87.44 115 VAL A O 1
ATOM 859 N N . ILE A 1 116 ? -5.31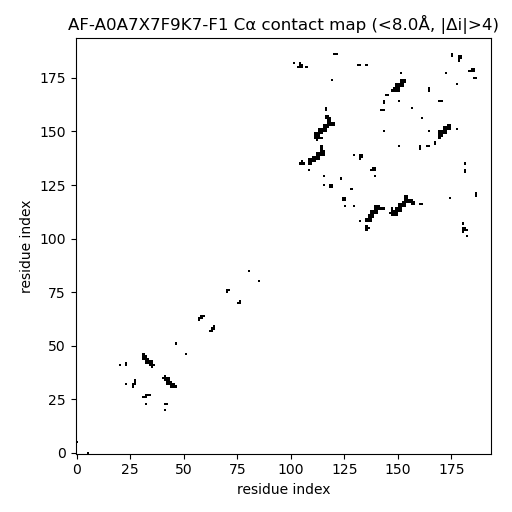8 4.536 17.703 1.00 87.50 116 ILE A N 1
ATOM 860 C CA . ILE A 1 116 ? -4.885 3.449 18.580 1.00 87.50 116 ILE A CA 1
ATOM 861 C C . ILE A 1 116 ? -3.384 3.612 18.875 1.00 87.50 116 ILE A C 1
ATOM 863 O O . ILE A 1 116 ? -2.562 3.761 17.955 1.00 87.50 116 ILE A O 1
ATOM 867 N N . SER A 1 117 ? -3.016 3.605 20.159 1.00 83.69 117 SER A N 1
ATOM 868 C CA . SER A 1 117 ? -1.630 3.675 20.633 1.00 83.69 117 SER A CA 1
ATOM 869 C C . SER A 1 117 ? -1.396 2.693 21.780 1.00 83.69 117 SER A C 1
ATOM 871 O O . SER A 1 117 ? -2.171 2.679 22.723 1.00 83.69 117 SER A O 1
ATOM 873 N N . GLY A 1 118 ? -0.315 1.911 21.714 1.00 80.12 118 GLY A N 1
ATOM 874 C CA . GLY A 1 118 ? 0.010 0.883 22.717 1.00 80.12 118 GLY A CA 1
ATOM 875 C C . GLY A 1 118 ? -0.309 -0.544 22.263 1.00 80.12 118 GLY A C 1
ATOM 876 O O . GLY A 1 118 ? -0.724 -0.764 21.118 1.00 80.12 118 GLY A O 1
ATOM 877 N N . ALA A 1 119 ? 0.003 -1.520 23.105 1.00 76.12 119 ALA A N 1
ATOM 878 C CA . ALA A 1 119 ? -0.441 -2.910 22.998 1.00 76.12 119 ALA A CA 1
ATOM 879 C C . ALA A 1 119 ? -1.705 -3.104 23.850 1.00 76.12 119 ALA A C 1
ATOM 881 O O . ALA A 1 119 ? -1.952 -2.304 24.737 1.00 76.12 119 ALA A O 1
ATOM 882 N N . PHE A 1 120 ? -2.520 -4.118 23.582 1.00 78.56 120 PHE A N 1
ATOM 883 C CA . PHE A 1 120 ? -3.691 -4.416 24.415 1.00 78.56 120 PHE A CA 1
ATOM 884 C C . PHE A 1 120 ? -3.507 -5.774 25.081 1.00 78.56 120 PHE A C 1
ATOM 886 O O . PHE A 1 120 ? -2.793 -6.633 24.548 1.00 78.56 120 PHE A O 1
ATOM 893 N N . HIS A 1 121 ? -4.128 -5.955 26.242 1.00 71.62 121 HIS A N 1
ATOM 894 C CA . HIS A 1 121 ? -4.053 -7.207 26.989 1.00 71.62 121 HIS A CA 1
ATOM 895 C C . HIS A 1 121 ? -4.994 -8.280 26.394 1.00 71.62 121 HIS A C 1
ATOM 897 O O . HIS A 1 121 ? -5.733 -8.030 25.440 1.00 71.62 121 HIS A O 1
ATOM 903 N N . ASP A 1 122 ? -4.940 -9.511 26.920 1.00 67.44 122 ASP A N 1
ATOM 904 C CA . ASP A 1 122 ? -5.817 -10.636 26.531 1.00 67.44 122 ASP A CA 1
ATOM 905 C C . ASP A 1 122 ? -5.768 -11.066 25.053 1.00 67.44 122 ASP A C 1
ATOM 907 O O . ASP A 1 122 ? -6.789 -11.420 24.463 1.00 67.44 122 ASP A O 1
ATOM 911 N N . ASN A 1 123 ? -4.586 -11.055 24.425 1.00 64.62 123 ASN A N 1
ATOM 912 C CA . ASN A 1 123 ? -4.426 -11.357 22.991 1.00 64.62 123 ASN A CA 1
ATOM 913 C C . ASN A 1 123 ? -5.257 -10.450 22.067 1.00 64.62 123 ASN A C 1
ATOM 915 O O . ASN A 1 123 ? -5.450 -10.781 20.895 1.00 64.62 123 ASN A O 1
ATOM 919 N N . LEU A 1 124 ? -5.744 -9.308 22.558 1.00 72.44 124 LEU A N 1
ATOM 920 C CA . LEU A 1 124 ? -6.494 -8.380 21.735 1.00 72.44 124 LEU A CA 1
ATOM 921 C C . LEU A 1 124 ? -5.515 -7.665 20.803 1.00 72.44 124 LEU A C 1
ATOM 923 O O . LEU A 1 124 ? -4.701 -6.836 21.214 1.00 72.44 124 LEU A O 1
ATOM 927 N N . THR A 1 125 ? -5.546 -8.004 19.517 1.00 79.75 125 THR A N 1
ATOM 928 C CA . THR A 1 125 ? -4.633 -7.362 18.576 1.00 79.75 125 THR A CA 1
ATOM 929 C C . THR A 1 125 ? -5.118 -5.952 18.250 1.00 79.75 125 THR A C 1
ATOM 931 O O . THR A 1 125 ? -6.307 -5.631 18.310 1.00 79.75 125 THR A O 1
ATOM 934 N N . ARG A 1 126 ? -4.192 -5.083 17.830 1.00 80.50 126 ARG A N 1
ATOM 935 C CA . ARG A 1 126 ? -4.557 -3.757 17.299 1.00 80.50 126 ARG A CA 1
ATOM 936 C C . ARG A 1 126 ? -5.560 -3.859 16.145 1.00 80.50 126 ARG A C 1
ATOM 938 O O . ARG A 1 126 ? -6.369 -2.949 15.971 1.00 80.50 126 ARG A O 1
ATOM 945 N N . ASP A 1 127 ? -5.494 -4.940 15.367 1.00 79.31 127 ASP A N 1
ATOM 946 C CA . ASP A 1 127 ? -6.432 -5.189 14.276 1.00 79.31 127 ASP A CA 1
ATOM 947 C C . ASP A 1 127 ? -7.820 -5.575 14.804 1.00 79.31 127 ASP A C 1
ATOM 949 O O . ASP A 1 127 ? -8.808 -5.008 14.347 1.00 79.31 127 ASP A O 1
ATOM 953 N N . ASP A 1 128 ? -7.908 -6.412 15.842 1.00 81.31 128 ASP A N 1
ATOM 954 C CA . ASP A 1 128 ? -9.185 -6.750 16.489 1.00 81.31 128 ASP A CA 1
ATOM 955 C C . ASP A 1 128 ? -9.874 -5.511 17.065 1.00 81.31 128 ASP A C 1
ATOM 957 O O . ASP A 1 128 ? -11.071 -5.299 16.858 1.00 81.31 128 ASP A O 1
ATOM 961 N N . VAL A 1 129 ? -9.116 -4.647 17.748 1.00 82.44 129 VAL A N 1
ATOM 962 C CA . VAL A 1 129 ? -9.635 -3.369 18.256 1.00 82.44 129 VAL A CA 1
ATOM 963 C C . VAL A 1 129 ? -10.141 -2.502 17.109 1.00 82.44 129 VAL A C 1
ATOM 965 O O . VAL A 1 129 ? -11.247 -1.960 17.173 1.00 82.44 129 VAL A O 1
ATOM 968 N N . ARG A 1 130 ? -9.358 -2.397 16.029 1.00 84.81 130 ARG A N 1
ATOM 969 C CA . ARG A 1 130 ? -9.750 -1.645 14.837 1.00 84.81 130 ARG A CA 1
ATOM 970 C C . ARG A 1 130 ? -11.055 -2.184 14.254 1.00 84.81 130 ARG A C 1
ATOM 972 O O . ARG A 1 130 ? -11.949 -1.393 13.958 1.00 84.81 130 ARG A O 1
ATOM 979 N N . GLN A 1 131 ? -11.178 -3.498 14.098 1.00 82.94 131 GLN A N 1
ATOM 980 C CA . GLN A 1 131 ? -12.376 -4.128 13.551 1.00 82.94 131 GLN A CA 1
ATOM 981 C C . GLN A 1 131 ? -13.600 -3.873 14.431 1.00 82.94 131 GLN A C 1
ATOM 983 O O . GLN A 1 131 ? -14.653 -3.524 13.903 1.00 82.94 131 GLN A O 1
ATOM 988 N N . ARG A 1 132 ? -13.457 -3.967 15.757 1.00 83.62 132 ARG A N 1
ATOM 989 C CA . ARG A 1 132 ? -14.549 -3.726 16.713 1.00 83.62 132 ARG A CA 1
ATOM 990 C C . ARG A 1 132 ? -15.021 -2.273 16.712 1.00 83.62 132 ARG A C 1
ATOM 992 O O . ARG A 1 132 ? -16.221 -2.033 16.644 1.00 83.62 132 ARG A O 1
ATOM 999 N N . ILE A 1 133 ? -14.099 -1.306 16.701 1.00 84.38 133 ILE A N 1
ATOM 1000 C CA . ILE A 1 133 ? -14.449 0.124 16.600 1.00 84.38 133 ILE A CA 1
ATOM 1001 C C . ILE A 1 133 ? -15.173 0.407 15.277 1.00 84.38 133 ILE A C 1
ATOM 1003 O O . ILE A 1 133 ? -16.168 1.128 15.255 1.00 84.38 133 ILE A O 1
ATOM 1007 N N . VAL A 1 134 ? -14.703 -0.181 14.172 1.00 84.44 134 VAL A N 1
ATOM 1008 C CA . VAL A 1 134 ? -15.346 -0.034 12.858 1.00 84.44 134 VAL A CA 1
ATOM 1009 C C . VAL A 1 134 ? -16.718 -0.712 12.821 1.00 84.44 134 VAL A C 1
ATOM 1011 O O . VAL A 1 134 ? -17.643 -0.158 12.228 1.00 84.44 134 VAL A O 1
ATOM 1014 N N . ALA A 1 135 ? -16.873 -1.871 13.464 1.00 79.75 135 ALA A N 1
ATOM 1015 C CA . ALA A 1 135 ? -18.153 -2.567 13.593 1.00 79.75 135 ALA A CA 1
ATOM 1016 C C . ALA A 1 135 ? -19.168 -1.748 14.405 1.00 79.75 135 ALA A C 1
ATOM 1018 O O . ALA A 1 135 ? -20.342 -1.716 14.051 1.00 79.75 135 ALA A O 1
ATOM 1019 N N . ALA A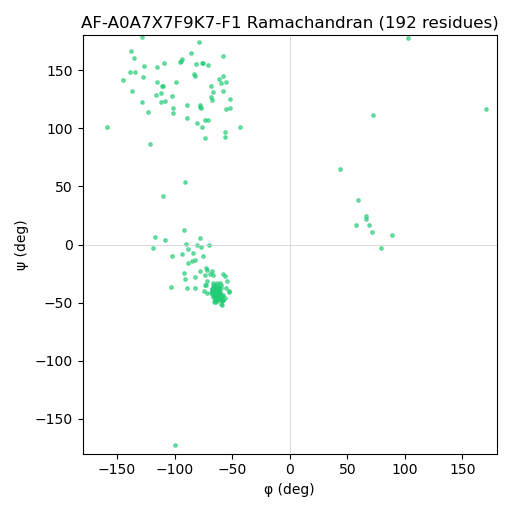 1 136 ? -18.700 -1.016 15.417 1.00 79.88 136 ALA A N 1
ATOM 1020 C CA . ALA A 1 136 ? -19.503 -0.073 16.190 1.00 79.88 136 ALA A CA 1
ATOM 1021 C C . ALA A 1 136 ? -19.752 1.275 15.470 1.00 79.88 136 ALA A C 1
ATOM 1023 O O . ALA A 1 136 ? -20.320 2.191 16.053 1.00 79.88 136 ALA A O 1
ATOM 1024 N N . GLY A 1 137 ? -19.337 1.433 14.204 1.00 80.69 137 GLY A N 1
ATOM 1025 C CA . GLY A 1 137 ? -19.601 2.636 13.400 1.00 80.69 137 GLY A CA 1
ATOM 1026 C C . GLY A 1 137 ? -18.556 3.754 13.519 1.00 80.69 137 GLY A C 1
ATOM 1027 O O . GLY A 1 137 ? -18.761 4.846 12.974 1.00 80.69 137 GLY A O 1
ATOM 1028 N N . GLY A 1 138 ? -17.433 3.493 1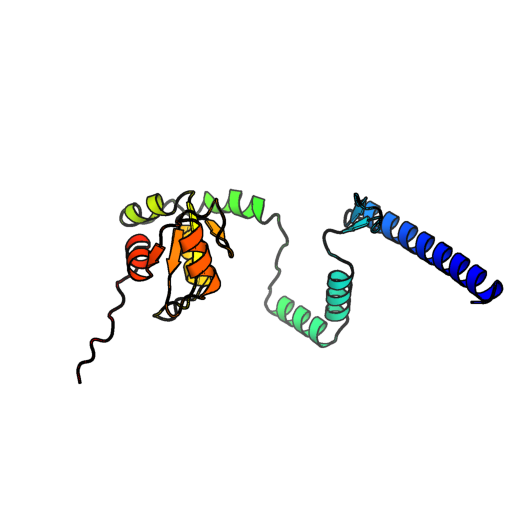4.191 1.00 85.19 138 GLY A N 1
ATOM 1029 C CA . GLY A 1 138 ? -16.304 4.414 14.309 1.00 85.19 138 GLY A CA 1
ATOM 1030 C C . GLY A 1 138 ? -15.312 4.337 13.150 1.00 85.19 138 GLY A C 1
ATOM 1031 O O . GLY A 1 138 ? -15.280 3.395 12.356 1.00 85.19 138 GLY A O 1
ATOM 1032 N N . LYS A 1 139 ? -14.460 5.358 13.045 1.00 85.94 139 LYS A N 1
ATOM 1033 C CA . LYS A 1 139 ? -13.343 5.424 12.093 1.00 85.94 139 LYS A CA 1
ATOM 1034 C C . LYS A 1 139 ? -12.030 5.323 12.852 1.00 85.94 139 LYS A C 1
ATOM 1036 O O . LYS A 1 139 ? -11.860 5.995 13.857 1.00 85.94 139 LYS A O 1
ATOM 1041 N N . VAL A 1 140 ? -11.086 4.530 12.354 1.00 88.00 140 VAL A N 1
ATOM 1042 C CA . VAL A 1 140 ? -9.750 4.401 12.954 1.00 88.00 140 VAL A CA 1
ATOM 1043 C C . VAL A 1 140 ? -8.708 5.008 12.025 1.00 88.00 140 VAL A C 1
ATOM 1045 O O . VAL A 1 140 ? -8.689 4.692 10.834 1.00 88.00 140 VAL A O 1
ATOM 1048 N N . VAL A 1 141 ? -7.848 5.867 12.568 1.00 86.19 141 VAL A N 1
ATOM 1049 C CA . VAL A 1 141 ? -6.742 6.518 11.853 1.00 86.19 141 VAL A CA 1
ATOM 1050 C C . VAL A 1 141 ? -5.420 6.292 12.587 1.00 86.19 141 VAL A C 1
ATOM 1052 O O . VAL A 1 141 ? -5.388 6.059 13.794 1.00 86.19 141 VAL A O 1
ATOM 1055 N N . ASP A 1 142 ? -4.311 6.320 11.850 1.00 81.25 142 ASP A N 1
ATOM 1056 C CA . ASP A 1 142 ? -3.002 5.915 12.381 1.00 81.25 142 ASP A CA 1
ATOM 1057 C C . ASP A 1 142 ? -2.227 7.065 13.053 1.00 81.25 142 ASP A C 1
ATOM 1059 O O . ASP A 1 142 ? -1.292 6.818 13.824 1.00 81.25 142 ASP A O 1
ATOM 1063 N N . SER A 1 143 ? -2.637 8.316 12.809 1.00 77.50 143 SER A N 1
ATOM 1064 C CA . SER A 1 143 ? -2.021 9.532 13.348 1.00 77.50 143 SER A CA 1
ATOM 1065 C C . SER A 1 143 ? -3.038 10.448 14.027 1.00 77.50 143 SER A C 1
ATOM 1067 O O . SER A 1 143 ? -4.176 10.583 13.585 1.00 77.50 143 SER A O 1
ATOM 1069 N N . VAL A 1 144 ? -2.601 11.106 15.105 1.00 80.56 144 VAL A N 1
ATOM 1070 C CA . VAL A 1 144 ? -3.404 12.113 15.809 1.00 80.56 144 VAL A CA 1
ATOM 1071 C C . VAL A 1 144 ? -3.379 13.414 15.008 1.00 80.56 144 VAL A C 1
ATOM 1073 O O . VAL A 1 144 ? -2.323 14.016 14.807 1.00 80.56 144 VAL A O 1
ATOM 1076 N N . GLY A 1 145 ? -4.539 13.845 14.534 1.00 79.12 145 GLY A N 1
ATOM 1077 C CA . GLY A 1 145 ? -4.747 15.136 13.874 1.00 79.12 145 GLY A CA 1
ATOM 1078 C C . GLY A 1 145 ? -5.909 15.911 14.490 1.00 79.12 145 GLY A C 1
ATOM 1079 O O . GLY A 1 145 ? -6.596 15.398 15.365 1.00 79.12 145 GLY A O 1
ATOM 1080 N N . GLU A 1 146 ? -6.171 17.115 13.985 1.00 74.62 146 GLU A N 1
ATOM 1081 C CA . GLU A 1 146 ? -7.231 18.016 14.483 1.00 74.62 146 GLU A CA 1
ATOM 1082 C C . GLU A 1 146 ? -8.641 17.403 14.440 1.00 74.62 146 GLU A C 1
ATOM 1084 O O . GLU A 1 146 ? -9.505 17.775 15.220 1.00 74.62 146 GLU A O 1
ATOM 1089 N N . LYS A 1 147 ? -8.872 16.435 13.543 1.00 78.00 147 LYS A N 1
ATOM 1090 C CA . LYS A 1 147 ? -10.152 15.719 13.391 1.00 78.00 147 LYS A CA 1
ATOM 1091 C C . LYS A 1 147 ? -10.237 14.431 14.220 1.00 78.00 147 LYS A C 1
ATOM 1093 O O . LYS A 1 147 ? -11.073 13.582 13.930 1.00 78.00 147 LYS A O 1
ATOM 1098 N N . THR A 1 148 ? -9.309 14.225 15.154 1.00 84.56 148 THR A N 1
ATOM 1099 C CA . THR A 1 148 ? -9.295 13.030 16.008 1.00 84.56 148 THR A CA 1
ATOM 1100 C C . THR A 1 148 ? -10.130 13.301 17.243 1.00 84.56 148 THR A C 1
ATOM 1102 O O . THR A 1 148 ? -9.800 14.200 18.010 1.00 84.56 148 THR A O 1
ATOM 1105 N N . ASP A 1 149 ? -11.175 12.506 17.442 1.00 84.12 149 ASP A N 1
ATOM 1106 C CA . ASP A 1 149 ? -12.082 12.661 18.575 1.00 84.12 149 ASP A CA 1
ATOM 1107 C C . ASP A 1 149 ? -11.522 11.989 19.835 1.00 84.12 149 ASP A C 1
ATOM 1109 O O . ASP A 1 149 ? -11.667 12.524 20.928 1.00 84.12 149 ASP A O 1
ATOM 1113 N N . TYR A 1 150 ? -10.855 10.834 19.693 1.00 85.94 150 TYR A N 1
ATOM 1114 C CA . TYR A 1 150 ? -10.327 10.075 20.833 1.00 85.94 150 TYR A CA 1
ATOM 1115 C C . TYR A 1 150 ? -8.998 9.371 20.531 1.00 85.94 150 TYR A C 1
ATOM 1117 O O . TYR A 1 150 ? -8.798 8.789 19.460 1.00 85.94 150 TYR A O 1
ATOM 1125 N N . LEU A 1 151 ? -8.101 9.358 21.519 1.00 85.38 151 LEU A N 1
ATOM 1126 C CA . LEU A 1 151 ? -6.904 8.517 21.536 1.00 85.38 151 LEU A CA 1
ATOM 1127 C C . LEU A 1 151 ? -7.139 7.312 22.451 1.00 85.38 151 LEU A C 1
ATOM 1129 O O . LEU A 1 151 ? -7.228 7.471 23.664 1.00 85.38 151 LEU A O 1
ATOM 1133 N N . VAL A 1 152 ? -7.194 6.119 21.871 1.00 86.62 152 VAL A N 1
ATOM 1134 C CA . VAL A 1 152 ? -7.241 4.848 22.593 1.00 86.62 152 VAL A CA 1
ATOM 1135 C C . VAL A 1 152 ? -5.840 4.503 23.093 1.00 86.62 152 VAL A C 1
ATOM 1137 O O . VAL A 1 152 ? -4.917 4.333 22.286 1.00 86.62 152 VAL A O 1
ATOM 1140 N N . LEU A 1 153 ? -5.698 4.410 24.412 1.00 82.62 153 LEU A N 1
ATOM 1141 C CA . LEU A 1 153 ? -4.465 4.050 25.100 1.00 82.62 153 LEU A CA 1
ATOM 1142 C C . LEU A 1 153 ? -4.525 2.586 25.538 1.00 82.62 153 LEU A C 1
ATOM 1144 O O . LEU A 1 153 ? -5.383 2.200 26.330 1.00 82.62 153 LEU A O 1
ATOM 1148 N N . GLY A 1 154 ? -3.612 1.791 24.996 1.00 79.19 154 GLY A N 1
ATOM 1149 C CA . GLY A 1 154 ? -3.237 0.489 25.534 1.00 79.19 154 GLY A CA 1
ATOM 1150 C C . GLY A 1 154 ? -1.939 0.574 26.343 1.00 79.19 154 GLY A C 1
ATOM 1151 O O . GLY A 1 154 ? -1.398 1.663 26.555 1.00 79.19 154 GLY A O 1
ATOM 1152 N N . ASP A 1 155 ? -1.421 -0.580 26.742 1.00 71.44 155 ASP A N 1
ATOM 1153 C CA . ASP A 1 155 ? -0.158 -0.739 27.453 1.00 71.44 155 ASP A CA 1
ATOM 1154 C C . ASP A 1 155 ? 1.033 -0.200 26.639 1.00 71.44 155 ASP A C 1
ATOM 1156 O O . ASP A 1 155 ? 1.119 -0.355 25.413 1.00 71.44 155 ASP A O 1
ATOM 1160 N N . ASN A 1 156 ? 1.943 0.474 27.338 1.00 67.69 156 ASN A N 1
ATOM 1161 C CA . ASN A 1 156 ? 3.104 1.182 26.799 1.00 67.69 156 ASN A CA 1
ATOM 1162 C C . ASN A 1 156 ? 2.800 2.026 25.529 1.00 67.69 156 ASN A C 1
ATOM 1164 O O . ASN A 1 156 ? 3.289 1.733 24.426 1.00 67.69 156 ASN A O 1
ATOM 1168 N N . PRO A 1 157 ? 1.964 3.079 25.634 1.00 77.44 157 PRO A N 1
ATOM 1169 C CA . PRO A 1 157 ? 1.593 3.896 24.488 1.00 77.44 157 PRO A CA 1
ATOM 1170 C C . PRO A 1 157 ? 2.797 4.699 23.981 1.00 77.44 157 PRO A C 1
ATOM 1172 O O . PRO A 1 157 ? 3.524 5.326 24.749 1.00 77.44 157 PRO A O 1
ATOM 1175 N N . GLY A 1 158 ? 2.982 4.737 22.659 1.00 70.94 158 GLY A N 1
ATOM 1176 C CA . GLY A 1 158 ? 4.118 5.431 22.047 1.00 70.94 158 GLY A CA 1
ATOM 1177 C C . GLY A 1 158 ? 4.166 6.921 22.411 1.00 70.94 158 GLY A C 1
ATOM 1178 O O . GLY A 1 158 ? 3.160 7.629 22.285 1.00 70.94 158 GLY A O 1
ATOM 1179 N N . ALA A 1 159 ? 5.347 7.399 22.818 1.00 70.50 159 ALA A N 1
ATOM 1180 C CA . ALA A 1 159 ? 5.567 8.756 23.326 1.00 70.50 159 ALA A CA 1
ATOM 1181 C C . ALA A 1 159 ? 5.097 9.856 22.353 1.00 70.50 159 ALA A C 1
ATOM 1183 O O . ALA A 1 159 ? 4.485 10.840 22.774 1.00 70.50 159 ALA A O 1
ATOM 1184 N N . ASP A 1 160 ? 5.288 9.654 21.046 1.00 72.69 160 ASP A N 1
ATOM 1185 C CA . ASP A 1 160 ? 4.945 10.636 20.010 1.00 72.69 160 ASP A CA 1
ATOM 1186 C C . ASP A 1 160 ? 3.435 10.872 19.885 1.00 72.69 160 ASP A C 1
ATOM 1188 O O . ASP A 1 160 ? 2.977 12.005 19.719 1.00 72.69 160 ASP A O 1
ATOM 1192 N N . LYS A 1 161 ? 2.630 9.810 20.008 1.00 77.31 161 LYS A N 1
ATOM 1193 C CA . LYS A 1 161 ? 1.163 9.893 19.914 1.00 77.31 161 LYS A CA 1
ATOM 1194 C C . LYS A 1 161 ? 0.568 10.514 21.173 1.00 77.31 161 LYS A C 1
ATOM 1196 O O . LYS A 1 161 ? -0.326 11.355 21.080 1.00 77.31 161 LYS A O 1
ATOM 1201 N N . THR A 1 162 ? 1.107 10.154 22.334 1.00 74.50 162 THR A N 1
ATOM 1202 C CA . THR A 1 162 ? 0.687 10.695 23.633 1.00 74.50 162 THR A CA 1
ATOM 1203 C C . THR A 1 162 ? 1.032 12.180 23.764 1.00 74.50 162 THR A C 1
ATOM 1205 O O . THR A 1 162 ? 0.212 12.963 24.254 1.00 74.50 162 THR A O 1
ATOM 1208 N N . SER A 1 163 ? 2.212 12.584 23.282 1.00 76.56 163 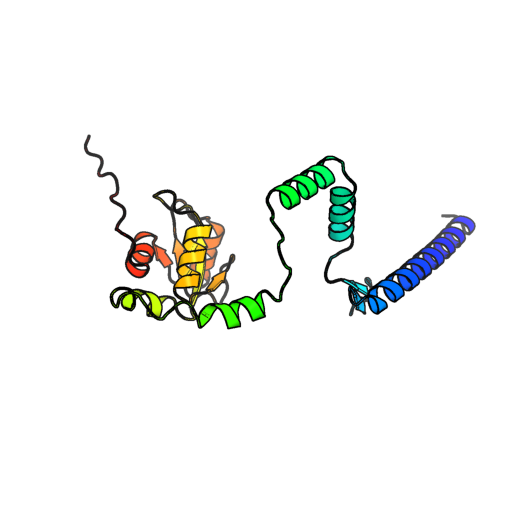SER A N 1
ATOM 1209 C CA . SER A 1 163 ? 2.645 13.985 23.238 1.00 76.56 163 SER A CA 1
ATOM 1210 C C . SER A 1 163 ? 1.769 14.811 22.292 1.00 76.56 163 SER A C 1
ATOM 1212 O O . SER A 1 163 ? 1.230 15.846 22.686 1.00 76.56 163 SER A O 1
ATOM 1214 N N . ARG A 1 164 ? 1.519 14.305 21.077 1.00 75.75 164 ARG A N 1
ATOM 1215 C CA . ARG A 1 164 ? 0.691 14.987 20.071 1.00 75.75 164 ARG A CA 1
ATOM 1216 C C . ARG A 1 164 ? -0.772 15.130 20.495 1.00 75.75 164 ARG A C 1
ATOM 1218 O O . ARG A 1 164 ? -1.357 16.188 20.299 1.00 75.75 164 ARG A O 1
ATOM 1225 N N . ALA A 1 165 ? -1.345 14.116 21.143 1.00 78.06 165 ALA A N 1
ATOM 1226 C CA . ALA A 1 165 ? -2.683 14.218 21.727 1.00 78.06 165 ALA A CA 1
ATOM 1227 C C . ALA A 1 165 ? -2.749 15.225 22.883 1.00 78.06 165 ALA A C 1
ATOM 1229 O O . ALA A 1 165 ? -3.744 15.929 23.015 1.00 78.06 165 ALA A O 1
ATOM 1230 N N . LYS A 1 166 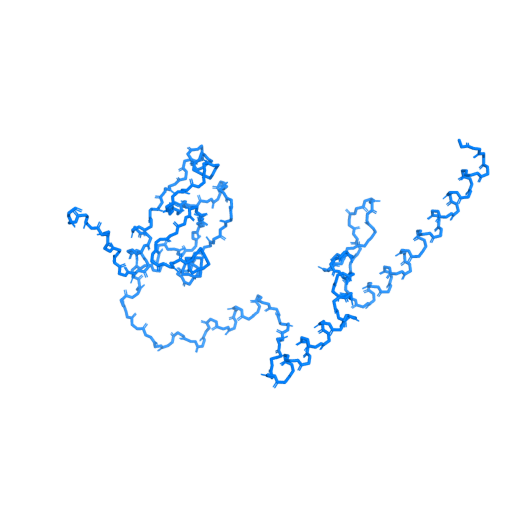? -1.684 15.346 23.692 1.00 79.19 166 LYS A N 1
ATOM 1231 C CA . LYS A 1 166 ? -1.603 16.368 24.750 1.00 79.19 166 LYS A CA 1
ATOM 1232 C C . LYS A 1 166 ? -1.551 17.784 24.168 1.00 79.19 166 LYS A C 1
ATOM 1234 O O . LYS A 1 166 ? -2.194 18.672 24.709 1.00 79.19 166 LYS A O 1
ATOM 1239 N N . GLN A 1 167 ? -0.819 17.981 23.071 1.00 77.94 167 GLN A N 1
ATOM 1240 C CA . GLN A 1 167 ? -0.732 19.270 22.373 1.00 77.94 167 GLN A CA 1
ATOM 1241 C C . GLN A 1 167 ? -2.058 19.677 21.719 1.00 77.94 167 GLN A C 1
ATOM 1243 O O . GLN A 1 167 ? -2.412 20.850 21.740 1.00 77.94 167 GLN A O 1
ATOM 1248 N N . LEU A 1 168 ? -2.791 18.712 21.157 1.00 77.25 168 LEU A N 1
ATOM 1249 C CA . LEU A 1 168 ? -4.066 18.943 20.471 1.00 77.25 168 LEU A CA 1
ATOM 1250 C C . LEU A 1 168 ? -5.287 18.904 21.406 1.00 77.25 168 LEU A C 1
ATOM 1252 O O . LEU A 1 168 ? -6.404 19.122 20.950 1.00 77.25 168 LEU A O 1
ATOM 1256 N N . GLY A 1 169 ? -5.099 18.604 22.695 1.00 76.38 169 GLY A N 1
ATOM 1257 C CA . GLY A 1 169 ? -6.195 18.481 23.660 1.00 76.38 169 GLY A CA 1
ATOM 1258 C C . GLY A 1 169 ? -7.135 17.300 23.390 1.00 76.38 169 GLY A C 1
ATOM 1259 O O . GLY A 1 169 ? -8.277 17.314 23.840 1.00 76.38 169 GLY A O 1
ATOM 1260 N N . THR A 1 170 ? -6.683 16.281 22.653 1.00 82.31 170 THR A N 1
ATOM 1261 C CA . THR A 1 170 ? -7.516 15.128 22.292 1.00 82.31 170 THR A CA 1
ATOM 1262 C C . THR A 1 170 ? -7.847 14.288 23.537 1.00 82.31 170 THR A C 1
ATOM 1264 O O . THR A 1 170 ? -6.921 13.855 24.236 1.00 82.31 170 THR A O 1
ATOM 1267 N N . PRO A 1 171 ? -9.136 14.000 23.804 1.00 81.50 171 PRO A N 1
ATOM 1268 C CA . PRO A 1 171 ? -9.562 13.110 24.879 1.00 81.50 171 PRO A CA 1
ATOM 1269 C C . PRO A 1 171 ? -8.914 11.723 24.785 1.00 81.50 171 PRO A C 1
ATOM 1271 O O . PRO A 1 171 ? -8.778 11.146 23.703 1.00 81.50 171 PRO A O 1
ATOM 1274 N N . ARG A 1 172 ? -8.527 11.169 25.935 1.00 85.12 172 ARG A N 1
ATOM 1275 C CA . ARG A 1 172 ? -7.925 9.833 26.046 1.00 85.12 172 ARG A CA 1
ATOM 1276 C C . ARG A 1 172 ? -8.988 8.821 26.461 1.00 85.12 172 ARG A C 1
ATOM 1278 O O . ARG A 1 172 ? -9.835 9.131 27.295 1.00 85.12 172 ARG A O 1
ATOM 1285 N N . LEU A 1 173 ? -8.942 7.636 25.866 1.00 84.06 173 LEU A N 1
ATOM 1286 C CA . LEU A 1 173 ? -9.818 6.514 26.168 1.00 84.06 173 LEU A CA 1
ATOM 1287 C C . LEU A 1 173 ? -8.953 5.315 26.556 1.00 84.06 173 LEU A C 1
ATOM 1289 O O . LEU A 1 173 ? -8.216 4.795 25.722 1.00 84.06 173 LEU A O 1
ATOM 1293 N N . ASP A 1 174 ? -9.045 4.883 27.806 1.00 83.19 174 ASP A N 1
ATOM 1294 C CA . ASP A 1 174 ? -8.294 3.723 28.285 1.00 83.19 174 ASP A CA 1
ATOM 1295 C C . ASP A 1 174 ? -8.913 2.413 27.784 1.00 83.19 174 ASP A C 1
ATOM 1297 O O . ASP A 1 174 ? -10.113 2.339 27.492 1.00 83.19 174 ASP A O 1
ATOM 1301 N N . GLU A 1 175 ? -8.100 1.358 27.721 1.00 79.12 175 GLU A N 1
ATOM 1302 C CA . GLU A 1 175 ? -8.530 0.017 27.309 1.00 79.12 175 GLU A CA 1
ATOM 1303 C C . GLU A 1 175 ? -9.743 -0.489 28.108 1.00 79.12 175 GLU A C 1
ATOM 1305 O O . GLU A 1 175 ? -10.667 -1.061 27.527 1.00 79.12 175 GLU A O 1
ATOM 1310 N N . LYS A 1 176 ? -9.795 -0.228 29.420 1.00 78.38 176 LYS A N 1
ATOM 1311 C CA . LYS A 1 176 ? -10.927 -0.622 30.273 1.00 78.38 176 LYS A CA 1
ATOM 1312 C C . LYS A 1 176 ? -12.238 0.006 29.796 1.00 78.38 176 LYS A C 1
ATOM 1314 O O . LYS A 1 176 ? -13.213 -0.698 29.545 1.00 78.38 176 LYS A O 1
ATOM 1319 N N . THR A 1 177 ? -12.235 1.321 29.599 1.00 79.25 177 THR A N 1
ATOM 1320 C CA . THR A 1 177 ? -13.404 2.071 29.130 1.00 79.25 177 THR A CA 1
ATOM 1321 C C . THR A 1 177 ? -13.783 1.666 27.708 1.00 79.25 177 THR A C 1
ATOM 1323 O O . THR A 1 177 ? -14.963 1.556 27.386 1.00 79.25 177 THR A O 1
ATOM 1326 N N . LEU A 1 178 ? -12.798 1.396 26.845 1.00 82.69 178 LEU A N 1
ATOM 1327 C CA . LEU A 1 178 ? -13.043 0.864 25.507 1.00 82.69 178 LEU A CA 1
ATOM 1328 C C . LEU A 1 178 ? -13.781 -0.482 25.569 1.00 82.69 178 LEU A C 1
ATOM 1330 O O . LEU A 1 178 ? -14.754 -0.669 24.841 1.00 82.69 178 LEU A O 1
ATOM 1334 N N . ARG A 1 179 ? -13.345 -1.404 26.437 1.00 77.56 179 ARG A N 1
ATOM 1335 C CA . ARG A 1 179 ? -13.976 -2.721 26.617 1.00 77.56 179 ARG A CA 1
ATOM 1336 C C . ARG A 1 179 ? -15.409 -2.596 27.113 1.00 77.56 179 ARG A C 1
ATOM 1338 O O . ARG A 1 179 ? -16.289 -3.205 26.514 1.00 77.56 179 ARG A O 1
ATOM 1345 N N . GLU A 1 180 ? -15.650 -1.754 28.115 1.00 79.94 180 GLU A N 1
ATOM 1346 C CA . GLU A 1 180 ? -17.001 -1.462 28.611 1.00 79.94 180 GLU A CA 1
ATOM 1347 C C . GLU A 1 180 ? -17.908 -0.944 27.488 1.00 79.94 180 GLU A C 1
ATOM 1349 O O . GLU A 1 180 ? -19.019 -1.433 27.299 1.00 79.94 180 GLU A O 1
ATOM 1354 N N . LYS A 1 181 ? -17.412 0.000 26.678 1.00 79.06 181 LYS A N 1
ATOM 1355 C CA . LYS A 1 181 ? -18.166 0.553 25.545 1.00 79.06 181 LYS A CA 1
ATOM 1356 C C . LYS A 1 181 ? -18.370 -0.450 24.406 1.00 79.06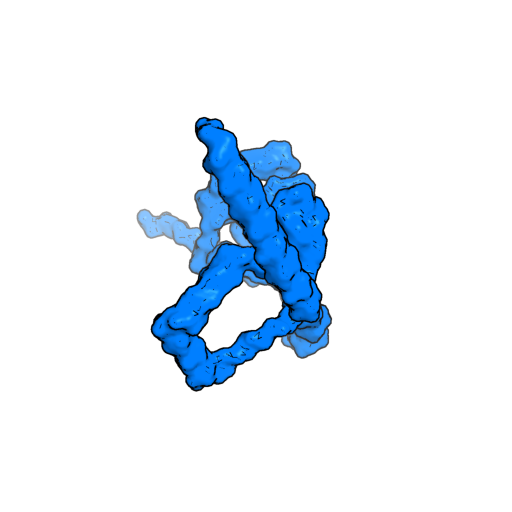 181 LYS A C 1
ATOM 1358 O O . LYS A 1 181 ? -19.331 -0.312 23.660 1.00 79.06 181 LYS A O 1
ATOM 1363 N N . LEU A 1 182 ? -17.497 -1.447 24.264 1.00 77.69 182 LEU A N 1
ATOM 1364 C CA . LEU A 1 182 ? -17.618 -2.527 23.279 1.00 77.69 182 LEU A CA 1
ATOM 1365 C C . LEU A 1 182 ? -18.396 -3.749 23.803 1.00 77.69 182 LEU A C 1
ATOM 1367 O O . LEU A 1 182 ? -18.515 -4.731 23.070 1.00 77.69 182 LEU A O 1
ATOM 1371 N N . GLY A 1 183 ? -18.891 -3.722 25.048 1.00 73.19 183 GLY A N 1
ATOM 1372 C CA . GLY A 1 183 ? -19.566 -4.866 25.673 1.00 73.19 183 GLY A CA 1
ATOM 1373 C C . GLY A 1 183 ? -18.642 -6.067 25.915 1.00 73.19 183 GLY A C 1
ATOM 1374 O O . GLY A 1 183 ? -19.091 -7.210 25.943 1.00 73.19 183 GLY A O 1
ATOM 1375 N N . LEU A 1 184 ? -17.335 -5.829 26.033 1.00 69.94 184 LEU A N 1
ATOM 1376 C CA . LEU A 1 184 ? -16.348 -6.861 26.337 1.00 69.94 184 LEU A CA 1
ATOM 1377 C C . LEU A 1 184 ? -16.302 -7.127 27.847 1.00 69.94 184 LEU A C 1
ATOM 1379 O O . LEU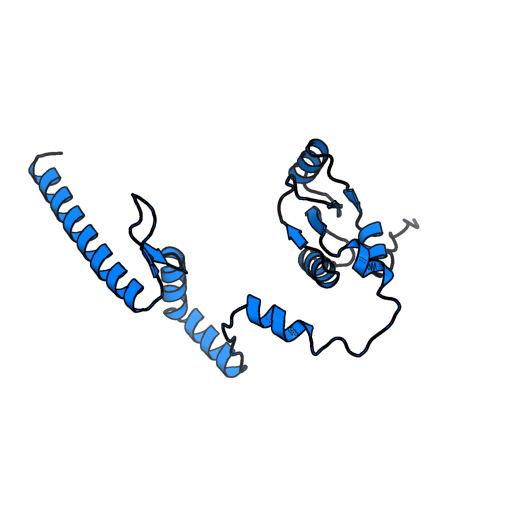 A 1 184 ? -16.412 -6.179 28.628 1.00 69.94 184 LEU A O 1
ATOM 1383 N N . PRO A 1 185 ? -16.072 -8.383 28.279 1.00 65.75 185 PRO A N 1
ATOM 1384 C CA . PRO A 1 185 ? -15.884 -8.676 29.692 1.00 65.75 185 PRO A CA 1
ATOM 1385 C C . PRO A 1 185 ? -14.699 -7.863 30.239 1.00 65.75 185 PRO A C 1
ATOM 1387 O O . PRO A 1 185 ? -13.725 -7.645 29.504 1.00 65.75 185 PRO A O 1
ATOM 1390 N N . PRO A 1 186 ? -14.756 -7.399 31.498 1.00 61.97 186 PRO A N 1
ATOM 1391 C CA . PRO A 1 186 ? -13.650 -6.676 32.115 1.00 61.97 186 PRO A CA 1
ATOM 1392 C C . PRO A 1 186 ? -12.408 -7.572 32.187 1.00 61.97 186 PRO A C 1
ATOM 1394 O O . PRO A 1 186 ? -12.519 -8.776 32.422 1.00 61.97 186 PRO A O 1
ATOM 1397 N N . TYR A 1 187 ? -11.224 -6.993 31.975 1.00 58.03 187 TYR A N 1
ATOM 1398 C CA . TYR A 1 187 ? -9.977 -7.696 32.273 1.00 58.03 187 TYR A CA 1
ATOM 1399 C C . TYR A 1 187 ? -9.892 -7.873 33.786 1.00 58.03 187 TYR A C 1
ATOM 1401 O O . TYR A 1 187 ? -9.981 -6.885 34.520 1.00 58.03 187 TYR A O 1
ATOM 1409 N N . MET A 1 188 ? -9.731 -9.106 34.260 1.00 54.78 188 MET A N 1
ATOM 1410 C CA . MET A 1 188 ? -9.251 -9.308 35.620 1.00 54.78 188 MET A CA 1
ATOM 1411 C C . MET A 1 188 ? -7.755 -9.033 35.584 1.00 54.78 188 MET A C 1
ATOM 1413 O O . MET A 1 188 ? -6.988 -9.889 35.149 1.00 54.78 188 MET A O 1
ATOM 1417 N N . GLU A 1 189 ? -7.336 -7.844 36.024 1.00 50.25 189 GLU A N 1
ATOM 1418 C CA . GLU A 1 189 ? -5.944 -7.692 36.432 1.00 50.25 189 GLU A CA 1
ATOM 1419 C C . GLU A 1 189 ? -5.663 -8.820 37.420 1.00 50.25 189 GLU A C 1
ATOM 1421 O O . GLU A 1 189 ? -6.415 -9.003 38.385 1.00 50.25 189 GLU A O 1
ATOM 1426 N N . GLN A 1 190 ? -4.629 -9.620 37.150 1.00 44.34 190 GLN A N 1
ATOM 1427 C CA . GLN A 1 190 ? -4.091 -10.518 38.154 1.00 44.34 190 GLN A CA 1
ATOM 1428 C C . GLN A 1 190 ? -3.718 -9.638 39.343 1.00 44.34 190 GLN A C 1
ATOM 1430 O O . GLN A 1 190 ? -2.668 -9.005 39.371 1.00 44.34 190 GLN A O 1
ATOM 1435 N N . THR A 1 191 ? -4.624 -9.561 40.313 1.00 46.94 191 THR A N 1
ATOM 1436 C CA . THR A 1 191 ? -4.297 -9.100 41.647 1.00 46.94 191 THR A CA 1
ATOM 1437 C C . THR A 1 191 ? -3.168 -10.012 42.077 1.00 46.94 191 THR A C 1
ATOM 1439 O O . THR A 1 191 ? -3.356 -11.230 42.124 1.00 46.94 191 THR A O 1
ATOM 1442 N N . SER A 1 192 ? -1.991 -9.431 42.301 1.00 43.66 192 SER A N 1
ATOM 1443 C CA . SER A 1 192 ? -0.878 -10.113 42.937 1.00 43.66 192 SER A CA 1
ATOM 1444 C C . SER A 1 192 ? -1.370 -10.620 44.291 1.00 43.66 192 SER A C 1
ATOM 1446 O O . SER A 1 192 ? -1.405 -9.895 45.286 1.00 43.66 192 SER A O 1
ATOM 1448 N N . LEU A 1 193 ? -1.838 -11.858 44.301 1.00 45.72 193 LEU A N 1
ATOM 1449 C CA . LEU A 1 193 ? -1.861 -12.681 45.482 1.00 45.72 193 LEU A CA 1
ATOM 1450 C C . LEU A 1 193 ? -0.512 -13.390 45.480 1.00 45.72 193 LEU A C 1
ATOM 1452 O O . LEU A 1 193 ? -0.284 -14.278 44.657 1.00 45.72 193 LEU A O 1
ATOM 1456 N N . PHE A 1 194 ? 0.303 -12.936 46.436 1.00 40.84 194 PHE A N 1
ATOM 1457 C CA . PHE A 1 194 ? 1.659 -13.340 46.821 1.00 40.84 194 PHE A CA 1
ATOM 1458 C C . PHE A 1 194 ? 2.813 -12.626 46.114 1.00 40.84 194 PHE A C 1
ATOM 1460 O O . PHE A 1 194 ? 2.983 -12.781 44.887 1.00 40.84 194 PHE A O 1
#

Secondary structure (DSSP, 8-state):
--HHHHHHHHHHHHHHHHHHHHHHHHHHHTTSEEE-SSSS-SEEESS-HHHHHHHHHHHHSHHHHHHHHHHHHTT-------HHHHHHHHTTSS-SS--GGGHHHHHHHTT-EEEEESB-STT--HHHHHHHHHHTT-EEESS--TT--EEEE-BS--HHHHHHHHHHTPPEEEHHHHHHHTTPPPP-------

pLDDT: mean 76.97, std 16.0, range [35.66, 97.44]

Solvent-accessible surface area (backbone atoms only — not comparable to full-atom values): 11516 Å² total; per-residue (Å²): 130,58,71,67,60,52,51,54,49,52,52,53,50,52,52,54,52,50,53,52,50,56,51,45,55,50,34,43,73,73,66,54,32,45,78,36,99,48,98,84,41,70,58,40,46,88,60,51,70,68,59,49,50,50,51,53,51,40,62,72,32,70,68,38,44,51,50,54,52,52,35,53,76,71,68,61,73,88,76,90,62,64,68,69,57,52,57,69,63,59,70,75,81,71,82,88,79,84,72,88,82,59,60,82,28,31,71,74,30,46,83,37,29,35,25,76,34,45,47,55,72,91,85,43,44,75,63,56,54,47,51,51,42,43,74,30,44,21,43,78,43,92,67,84,52,96,81,39,58,33,37,36,39,33,55,82,49,50,66,69,60,57,50,50,28,61,74,68,67,40,47,76,40,45,53,70,60,50,29,60,43,68,72,43,80,80,81,77,74,80,71,82,80,126

Foldseek 3Di:
DDPVVVVVVVVVVVVVVVVLVVVQVVCVVVVQWDQDPDPVDGIDGPDDPVRVVVVVVLCVDPNSVVVVVVCVVVVNDDDDDDPVVCVVPVVPPPPPDDDPPLVQLLVVLAPAEEEEFAAAPDPCGPVNLCVLSVVSRHHYDHADDLRHQEYEDHHPGDPVRVVSCVVNVHHYDYPQNSCVSSVHDGDDDPPPPD

Mean predicted aligned error: 18.41 Å

Nearest PDB structures (foldseek):
  2ebu-assembly1_A  TM=6.157E-01  e=1.904E-07  Homo sapiens
  7u1a-assembly1_A  TM=8.798E-01  e=2.289E-05  Saccharomyces cerevisiae
  7u1p-assembly1_A  TM=8.734E-01  e=2.143E-05  Saccharomyces cerevisiae
  8dr3-assembly1_A  TM=8.243E-01  e=1.760E-05  Saccharomyces cerevisiae
  8dr5-assembly1_A  TM=8.029E-01  e=3.868E-05  Saccharomyces cerevisiae